Protein AF-A0AAU9IL01-F1 (afdb_monomer)

Secondary structure (DSSP, 8-state):
------EEEEEEHHHHHHHHHHHHHHHHHHHHHHHHHHT--TTT----HHHHHHSTTTHHHHHHHHHHHHHHTHHHHHHHHHHHTTTS-HHHHHHHHHHHHHHHHHHHHHHHHHHHHTTS--GGGGGHHHHHHHHHHHHHHHHHHHHHHHTTS---HHHHHHHHHHHHHHHHHHHHHHHHHHHHHHTTSTT-BTTBSHHHHHHHHHHHHHHHHHHHHHHHHHH--EEEEEEPPPPP-------

pLDDT: mean 85.16, std 14.35, range [42.5, 98.06]

Organism: NCBI:txid1481888

Solvent-accessible surface area (backbone atoms only — not comparable to full-atom values): 13198 Å² total; per-residue (Å²): 136,84,81,77,79,72,56,68,54,76,49,46,54,38,61,50,31,46,50,54,24,51,52,48,49,48,49,55,54,46,50,50,51,49,37,44,74,77,77,40,63,49,92,81,51,50,78,32,71,72,55,38,26,53,33,87,87,44,14,62,57,44,23,52,44,33,40,54,50,28,68,52,49,54,57,56,44,52,55,49,50,63,74,34,57,87,62,36,59,69,69,60,48,52,51,29,47,52,25,33,52,52,19,26,53,41,43,32,48,50,30,53,49,30,48,48,51,65,76,41,100,54,83,58,70,77,43,49,68,57,50,51,52,48,29,49,51,21,44,50,53,20,49,52,52,50,54,64,31,54,73,67,48,96,66,54,75,70,25,48,54,34,46,53,50,46,54,51,51,52,52,48,41,53,52,40,49,53,51,33,59,48,28,76,71,32,23,90,39,96,74,41,46,100,84,33,25,62,56,51,35,21,52,36,48,53,48,42,50,52,49,62,47,43,41,60,25,49,50,27,54,49,66,65,57,72,51,77,47,80,54,73,79,79,76,79,79,76,78,77,79,85,127

Foldseek 3Di:
DDPDPWDKDKDALLVVLVVLLVVLCCLQVVLQVCCCVPPDVCVVARDASLRLCQDPPSLVSSLVSLLSVLVCQLVLLVLLLVVLVVQADPVLSVLLSVLSNLLSVLSNVLSVLSVVVSPDVDPCVVCNVVSVVSSCVSVLSNLVSSLVSLVRDPFDPQLVVLSVVLVVLSVVLVVLVVVLVVLVVQQPDPNNDPCRHNVVNRVSNSSSVSSVSCSSSSNSSNSGDMDIDTDDPDPDPPPPPDD

Mean predicted aligned error: 7.62 Å

Structure (mmCIF, N/CA/C/O backbone):
data_AF-A0AAU9IL01-F1
#
_entry.id   AF-A0AAU9IL01-F1
#
loop_
_atom_site.group_PDB
_atom_site.id
_atom_site.type_symbol
_atom_site.label_atom_id
_atom_site.label_alt_id
_atom_site.label_comp_id
_atom_site.label_asym_id
_atom_site.label_entity_id
_atom_site.label_seq_id
_atom_site.pdbx_PDB_ins_code
_atom_site.Cartn_x
_atom_site.Cartn_y
_atom_site.Cartn_z
_atom_site.occupancy
_atom_site.B_iso_or_equiv
_atom_site.auth_seq_id
_atom_site.auth_comp_id
_atom_site.auth_asym_id
_atom_site.auth_atom_id
_atom_site.pdbx_PDB_model_num
ATOM 1 N N . MET A 1 1 ? -55.193 2.984 -0.772 1.00 45.44 1 MET A N 1
ATOM 2 C CA . MET A 1 1 ? -53.948 3.182 0.001 1.00 45.44 1 MET A CA 1
ATOM 3 C C . MET A 1 1 ? -52.831 2.470 -0.743 1.00 45.44 1 MET A C 1
ATOM 5 O O . MET A 1 1 ? -52.754 1.255 -0.672 1.00 45.44 1 MET A O 1
ATOM 9 N N . SER A 1 2 ? -52.062 3.201 -1.552 1.00 43.53 2 SER A N 1
ATOM 10 C CA . SER A 1 2 ? -50.906 2.647 -2.267 1.00 43.53 2 SER A CA 1
ATOM 11 C C . SER A 1 2 ? -49.712 2.676 -1.315 1.00 43.53 2 SER A C 1
ATOM 13 O O . SER A 1 2 ? -49.347 3.755 -0.842 1.00 43.53 2 SER A O 1
ATOM 15 N N . SER A 1 3 ? -49.151 1.517 -0.960 1.00 42.91 3 SER A N 1
ATOM 16 C CA . SER A 1 3 ? -47.914 1.474 -0.184 1.00 42.91 3 SER A CA 1
ATOM 17 C C . SER A 1 3 ? -46.767 1.905 -1.091 1.00 42.91 3 SER A C 1
ATOM 19 O O . SER A 1 3 ? -46.317 1.147 -1.946 1.00 42.91 3 SER A O 1
ATOM 21 N N . SER A 1 4 ? -46.315 3.144 -0.914 1.00 51.38 4 SER A N 1
ATOM 22 C CA . SER A 1 4 ? -45.070 3.637 -1.492 1.00 51.38 4 SER A CA 1
ATOM 23 C C . SER A 1 4 ? -43.934 2.728 -1.025 1.00 51.38 4 SER A C 1
ATOM 25 O O . SER A 1 4 ? -43.493 2.837 0.119 1.00 51.38 4 SER A O 1
ATOM 27 N N . HIS A 1 5 ? -43.477 1.828 -1.894 1.00 52.22 5 HIS A N 1
ATOM 28 C CA . HIS A 1 5 ? -42.236 1.095 -1.687 1.00 52.22 5 HIS A CA 1
ATOM 29 C C . HIS A 1 5 ? -41.106 2.118 -1.567 1.00 52.22 5 HIS A C 1
ATOM 31 O O . HIS A 1 5 ? -40.824 2.862 -2.502 1.00 52.22 5 HIS A O 1
ATOM 37 N N . LYS A 1 6 ? -40.520 2.214 -0.376 1.00 51.69 6 LYS A N 1
ATOM 38 C CA . LYS A 1 6 ? -39.297 2.979 -0.160 1.00 51.69 6 LYS A CA 1
ATOM 39 C C . LYS A 1 6 ? -38.141 2.128 -0.667 1.00 51.69 6 LYS A C 1
ATOM 41 O O . LYS A 1 6 ? -37.942 1.024 -0.164 1.00 51.69 6 LYS A O 1
ATOM 46 N N . GLU A 1 7 ? -37.416 2.622 -1.661 1.00 59.72 7 GLU A N 1
ATOM 47 C CA . GLU A 1 7 ? -36.147 2.026 -2.066 1.00 59.72 7 GLU A CA 1
ATOM 48 C C . GLU A 1 7 ? -35.044 2.534 -1.138 1.00 59.72 7 GLU A C 1
ATOM 50 O O . GLU A 1 7 ? -34.865 3.739 -0.942 1.00 59.72 7 GLU A O 1
ATOM 55 N N . PHE A 1 8 ? -34.317 1.593 -0.543 1.00 57.75 8 PHE A N 1
ATOM 56 C CA . PHE A 1 8 ? -33.126 1.866 0.245 1.00 57.75 8 PHE A CA 1
ATOM 57 C C . PHE A 1 8 ? -31.919 1.402 -0.556 1.00 57.75 8 PHE A C 1
ATOM 59 O O . PHE A 1 8 ? -31.854 0.245 -0.974 1.00 57.75 8 PHE A O 1
ATOM 66 N N . ILE A 1 9 ? -30.958 2.299 -0.764 1.00 63.84 9 ILE A N 1
ATOM 67 C CA . ILE A 1 9 ? -29.665 1.931 -1.335 1.00 63.84 9 ILE A CA 1
ATOM 68 C C . ILE A 1 9 ? -28.720 1.683 -0.162 1.00 63.84 9 ILE A C 1
ATOM 70 O O . ILE A 1 9 ? -28.454 2.580 0.643 1.00 63.84 9 ILE A O 1
ATOM 74 N N . HIS A 1 10 ? -28.233 0.448 -0.059 1.00 59.06 10 HIS A N 1
ATOM 75 C CA . HIS A 1 10 ? -27.241 0.057 0.934 1.00 59.06 10 HIS A CA 1
ATOM 76 C C . HIS A 1 10 ? -25.847 0.207 0.332 1.00 59.06 10 HIS A C 1
ATOM 78 O O . HIS A 1 10 ? -25.505 -0.488 -0.625 1.00 59.06 10 HIS A O 1
ATOM 84 N N . PHE A 1 11 ? -25.040 1.104 0.896 1.00 68.00 11 PHE A N 1
ATOM 85 C CA . PHE A 1 11 ? -23.640 1.240 0.514 1.00 68.00 11 PHE A CA 1
ATOM 86 C C . PHE A 1 11 ? -22.755 0.646 1.610 1.00 68.00 11 PHE A C 1
ATOM 88 O O . PHE A 1 11 ? -22.737 1.124 2.746 1.00 68.00 11 PHE A O 1
ATOM 95 N N . SER A 1 12 ? -22.047 -0.430 1.269 1.00 82.44 12 SER A N 1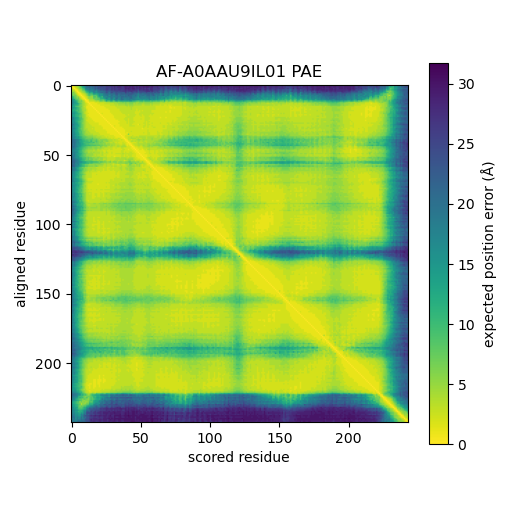
ATOM 96 C CA . SER A 1 12 ? -21.083 -1.083 2.154 1.00 82.44 12 SER A CA 1
ATOM 97 C C . SER A 1 12 ? -19.689 -0.512 1.904 1.00 82.44 12 SER A C 1
ATOM 99 O O . SER A 1 12 ? -19.203 -0.542 0.770 1.00 82.44 12 SER A O 1
ATOM 101 N N . GLU A 1 13 ? -19.028 -0.050 2.971 1.00 85.00 13 GLU A N 1
ATOM 102 C CA . GLU A 1 13 ? -17.621 0.378 2.944 1.00 85.00 13 GLU A CA 1
ATOM 103 C C . GLU A 1 13 ? -16.725 -0.706 2.314 1.00 85.00 13 GLU A C 1
ATOM 105 O O . GLU A 1 13 ? -15.864 -0.421 1.484 1.00 85.00 13 GLU A O 1
ATOM 110 N N . THR A 1 14 ? -17.004 -1.974 2.610 1.00 89.44 14 THR A N 1
ATOM 111 C CA . THR A 1 14 ? -16.292 -3.129 2.059 1.00 89.44 14 THR A CA 1
ATOM 112 C C . THR A 1 14 ? -16.433 -3.271 0.551 1.00 89.44 14 THR A C 1
ATOM 114 O O . THR A 1 14 ? -15.445 -3.516 -0.142 1.00 89.44 14 THR A O 1
ATOM 117 N N . SER A 1 15 ? -17.638 -3.077 0.014 1.00 90.56 15 SER A N 1
ATOM 118 C CA . SER A 1 15 ? -17.857 -3.145 -1.438 1.00 90.56 15 SER A CA 1
ATOM 119 C C . SER A 1 15 ? -17.146 -2.003 -2.166 1.00 90.56 15 SER A C 1
ATOM 121 O O . SER A 1 15 ? -16.590 -2.208 -3.245 1.00 90.56 15 SER A O 1
ATOM 123 N N . PHE A 1 16 ? -17.107 -0.818 -1.552 1.00 91.75 16 PHE A N 1
ATOM 124 C CA . PHE A 1 16 ? -16.362 0.322 -2.075 1.00 91.75 16 PHE A CA 1
ATOM 125 C C . PHE A 1 16 ? -14.862 0.036 -2.159 1.00 91.75 16 PHE A C 1
ATOM 127 O O . PHE A 1 16 ? -14.281 0.156 -3.236 1.00 91.75 16 PHE A O 1
ATOM 134 N N . TRP A 1 17 ? -14.235 -0.406 -1.066 1.00 94.38 17 TRP A N 1
ATOM 135 C CA . TRP A 1 17 ? -12.797 -0.686 -1.072 1.00 94.38 17 TRP A CA 1
ATOM 136 C C . TRP A 1 17 ? -12.419 -1.857 -1.978 1.00 94.38 17 TRP A C 1
ATOM 138 O O . TRP A 1 17 ? -11.354 -1.822 -2.591 1.00 94.38 17 TRP A O 1
ATOM 148 N N . LEU A 1 18 ? -13.295 -2.856 -2.129 1.00 94.88 18 LEU A N 1
ATOM 149 C CA . LEU A 1 18 ? -13.087 -3.932 -3.098 1.00 94.88 18 LEU A CA 1
ATOM 150 C C . LEU A 1 18 ? -13.076 -3.403 -4.537 1.00 94.88 18 LEU A C 1
ATOM 152 O O . LEU A 1 18 ? -12.211 -3.789 -5.325 1.00 94.88 18 LEU A O 1
ATOM 156 N N . LEU A 1 19 ? -14.014 -2.514 -4.878 1.00 95.31 19 LEU A N 1
ATOM 157 C CA . LEU A 1 19 ? -14.087 -1.891 -6.198 1.00 95.31 19 LEU A CA 1
ATOM 158 C C . LEU A 1 19 ? -12.841 -1.043 -6.479 1.00 95.31 19 LEU A C 1
ATOM 160 O O . LEU A 1 19 ? -12.213 -1.215 -7.521 1.00 95.31 19 LEU A O 1
ATOM 164 N N . ILE A 1 20 ? -12.463 -0.166 -5.545 1.00 95.69 20 ILE A N 1
ATOM 165 C CA . ILE A 1 20 ? -11.281 0.696 -5.685 1.00 95.69 20 ILE A CA 1
ATOM 166 C C . ILE A 1 20 ? -10.004 -0.142 -5.810 1.00 95.69 20 ILE A C 1
ATOM 168 O O . ILE A 1 20 ? -9.197 0.120 -6.701 1.00 95.69 20 ILE A O 1
ATOM 172 N N . GLY A 1 21 ? -9.843 -1.175 -4.976 1.00 95.75 21 GLY A N 1
ATOM 173 C CA . GLY A 1 21 ? -8.702 -2.087 -5.053 1.00 95.75 21 GLY A CA 1
ATOM 174 C C . GLY A 1 21 ? -8.639 -2.827 -6.391 1.00 95.75 21 GLY A C 1
ATOM 175 O O . GLY A 1 21 ? -7.591 -2.871 -7.029 1.00 95.75 21 GLY A O 1
ATOM 176 N N . SER A 1 22 ? -9.781 -3.316 -6.880 1.00 96.25 22 SER A N 1
ATOM 177 C CA . SER A 1 22 ? -9.868 -3.998 -8.178 1.00 96.25 22 SER A CA 1
ATOM 178 C C . SER A 1 22 ? -9.520 -3.072 -9.346 1.00 96.25 22 SER A C 1
ATOM 180 O O . SER A 1 22 ? -8.793 -3.482 -10.247 1.00 96.25 22 SER A O 1
ATOM 182 N N . LEU A 1 23 ? -9.998 -1.822 -9.325 1.00 95.62 23 LEU A N 1
ATOM 183 C CA . LEU A 1 23 ? -9.660 -0.816 -10.337 1.00 95.62 23 LEU A CA 1
ATOM 184 C C . LEU A 1 23 ? -8.165 -0.485 -10.320 1.00 95.62 23 LEU A C 1
ATOM 186 O O . LEU A 1 23 ? -7.531 -0.477 -11.372 1.00 95.62 23 LEU A O 1
ATOM 190 N N . MET A 1 24 ? -7.589 -0.276 -9.133 1.00 94.62 24 MET A N 1
ATOM 191 C CA . MET A 1 24 ? -6.161 0.006 -8.984 1.00 94.62 24 MET A CA 1
ATOM 192 C C . MET A 1 24 ? -5.302 -1.159 -9.491 1.00 94.62 24 MET A C 1
ATOM 194 O O . MET A 1 24 ? -4.398 -0.957 -10.300 1.00 94.62 24 MET A O 1
ATOM 198 N N . SER A 1 25 ? -5.618 -2.395 -9.095 1.00 94.31 25 SER A N 1
ATOM 199 C CA . SER A 1 25 ? -4.928 -3.581 -9.612 1.00 94.31 25 SER A CA 1
ATOM 200 C C . SER A 1 25 ? -5.099 -3.738 -11.122 1.00 94.31 25 SER A C 1
ATOM 202 O O . SER A 1 25 ? -4.129 -4.065 -11.801 1.00 94.31 25 SER A O 1
ATOM 204 N N . ALA A 1 26 ? -6.287 -3.471 -11.670 1.00 94.62 26 ALA A N 1
ATOM 205 C CA . ALA A 1 26 ? -6.513 -3.525 -13.111 1.00 94.62 26 ALA A CA 1
ATOM 206 C C . ALA A 1 26 ? -5.636 -2.516 -13.865 1.00 94.62 26 ALA A C 1
ATOM 208 O O . ALA A 1 26 ? -5.070 -2.873 -14.896 1.00 94.62 26 ALA A O 1
ATOM 209 N N . PHE A 1 27 ? -5.463 -1.296 -13.349 1.00 92.62 27 PHE A N 1
ATOM 210 C CA . PHE A 1 27 ? -4.561 -0.328 -13.971 1.00 92.62 27 PHE A CA 1
ATOM 211 C C . PHE A 1 27 ? -3.091 -0.744 -13.861 1.00 92.62 27 PHE A C 1
ATOM 213 O O . PHE A 1 27 ? -2.380 -0.722 -14.865 1.00 92.62 27 PHE A O 1
ATOM 220 N N . MET A 1 28 ? -2.637 -1.188 -12.685 1.00 91.31 28 MET A N 1
ATOM 221 C CA . MET A 1 28 ? -1.239 -1.586 -12.486 1.00 91.31 28 MET A CA 1
ATOM 222 C C . MET A 1 28 ? -0.860 -2.830 -13.300 1.00 91.31 28 MET A C 1
ATOM 224 O O . MET A 1 28 ? 0.088 -2.798 -14.086 1.00 91.31 28 MET A O 1
ATOM 228 N N . PHE A 1 29 ? -1.617 -3.923 -13.167 1.00 92.38 29 PHE A N 1
ATOM 229 C CA . PHE A 1 29 ? -1.344 -5.161 -13.902 1.00 92.38 29 PHE A CA 1
ATOM 230 C C . PHE A 1 29 ? -1.709 -5.054 -15.381 1.00 92.38 29 PHE A C 1
ATOM 232 O O . PHE A 1 29 ? -1.055 -5.679 -16.214 1.00 92.38 29 PHE A O 1
ATOM 239 N N . GLY A 1 30 ? -2.698 -4.227 -15.730 1.00 92.44 30 GLY A N 1
ATOM 240 C CA . GLY A 1 30 ? -2.969 -3.861 -17.116 1.00 92.44 30 GLY A CA 1
ATOM 241 C C . GLY A 1 30 ? -1.760 -3.182 -17.756 1.00 92.44 30 GLY A C 1
ATOM 242 O O . GLY A 1 30 ? -1.384 -3.545 -18.868 1.00 92.44 30 GLY A O 1
ATOM 243 N N . ASN A 1 31 ? -1.088 -2.276 -17.038 1.00 91.88 31 ASN A N 1
ATOM 244 C CA . ASN A 1 31 ? 0.127 -1.626 -17.527 1.00 91.88 31 ASN A CA 1
ATOM 245 C C . ASN A 1 31 ? 1.284 -2.622 -17.722 1.00 91.88 31 ASN A C 1
ATOM 247 O O . ASN A 1 31 ? 1.941 -2.601 -18.762 1.00 91.88 31 ASN A O 1
ATOM 251 N N . VAL A 1 32 ? 1.482 -3.550 -16.776 1.00 91.44 32 VAL A N 1
ATOM 252 C CA . VAL A 1 32 ? 2.455 -4.653 -16.917 1.00 91.44 32 VAL A CA 1
ATOM 253 C C . VAL A 1 32 ? 2.136 -5.509 -18.140 1.00 91.44 32 VAL A C 1
ATOM 255 O O . VAL A 1 32 ? 3.016 -5.776 -18.955 1.00 91.44 32 VAL A O 1
ATOM 258 N N . PHE A 1 33 ? 0.877 -5.914 -18.307 1.00 92.12 33 PHE A N 1
ATOM 259 C CA . PHE A 1 33 ? 0.451 -6.732 -19.440 1.00 92.12 33 PHE A CA 1
ATOM 260 C C . PHE A 1 33 ? 0.684 -6.020 -20.780 1.00 92.12 33 PHE A C 1
ATOM 262 O O . PHE A 1 33 ? 1.209 -6.623 -21.720 1.00 92.12 33 PHE A O 1
ATOM 269 N N . MET A 1 34 ? 0.349 -4.730 -20.857 1.00 91.62 34 MET A N 1
ATOM 270 C CA . MET A 1 34 ? 0.626 -3.894 -22.025 1.00 91.62 34 MET A CA 1
ATOM 271 C C . MET A 1 34 ? 2.130 -3.822 -22.306 1.00 91.62 34 MET A C 1
ATOM 273 O O . MET A 1 34 ? 2.543 -4.038 -23.445 1.00 91.62 34 MET A O 1
ATOM 277 N N . ALA A 1 35 ? 2.958 -3.601 -21.281 1.00 90.88 35 ALA A N 1
ATOM 278 C CA . ALA A 1 35 ? 4.411 -3.564 -21.432 1.00 90.88 35 ALA A CA 1
ATOM 279 C C . ALA A 1 35 ? 4.950 -4.899 -21.958 1.00 90.88 35 ALA A C 1
ATOM 281 O O . ALA A 1 35 ? 5.698 -4.913 -22.932 1.00 90.88 35 ALA A O 1
ATOM 282 N N . CYS A 1 36 ? 4.502 -6.022 -21.394 1.00 90.69 36 CYS A N 1
ATOM 283 C CA . CYS A 1 36 ? 4.897 -7.363 -21.826 1.00 90.69 36 CYS A CA 1
ATOM 284 C C . CYS A 1 36 ? 4.454 -7.718 -23.254 1.00 90.69 36 CYS A C 1
ATOM 286 O O . CYS A 1 36 ? 5.070 -8.563 -23.903 1.00 90.69 36 CYS A O 1
ATOM 288 N N . THR A 1 37 ? 3.361 -7.121 -23.729 1.00 91.75 37 THR A N 1
ATOM 289 C CA . THR A 1 37 ? 2.795 -7.423 -25.050 1.00 91.75 37 THR A CA 1
ATOM 290 C C . THR A 1 37 ? 3.431 -6.571 -26.142 1.00 91.75 37 THR A C 1
ATOM 292 O O . THR A 1 37 ? 3.688 -7.071 -27.237 1.00 91.75 37 THR A O 1
ATOM 295 N N . PHE A 1 38 ? 3.682 -5.292 -25.858 1.00 89.62 38 PHE A N 1
ATOM 296 C CA . PHE A 1 38 ? 4.036 -4.311 -26.885 1.00 89.62 38 PHE A CA 1
ATOM 297 C C . PHE A 1 38 ? 5.483 -3.810 -26.809 1.00 89.62 38 PHE A C 1
ATOM 299 O O . PHE A 1 38 ? 6.013 -3.398 -27.840 1.00 89.62 38 PHE A O 1
ATOM 30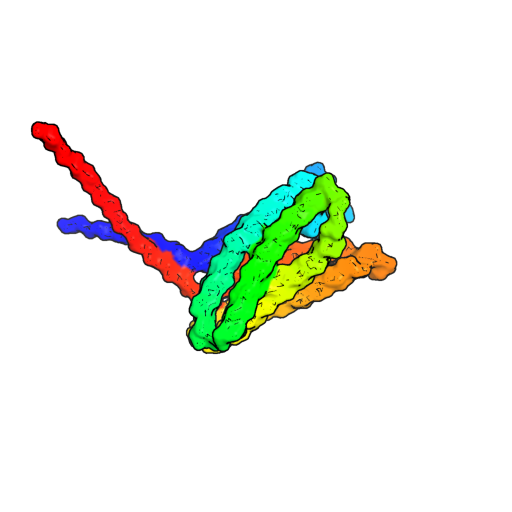6 N N . SER A 1 39 ? 6.133 -3.878 -25.642 1.00 88.56 39 SER A N 1
ATOM 307 C CA . SER A 1 39 ? 7.387 -3.144 -25.390 1.00 88.56 39 SER A CA 1
ATOM 308 C C . SER A 1 39 ? 8.537 -4.027 -24.883 1.00 88.56 39 SER A C 1
ATOM 310 O O . SER A 1 39 ? 9.685 -3.849 -25.289 1.00 88.56 39 SER A O 1
ATOM 312 N N . ILE A 1 40 ? 8.256 -4.994 -24.004 1.00 87.81 40 ILE A N 1
ATOM 313 C CA . ILE A 1 40 ? 9.248 -5.747 -23.223 1.00 87.81 40 ILE A CA 1
ATOM 314 C C . ILE A 1 40 ? 8.992 -7.249 -23.366 1.00 87.81 40 ILE A C 1
ATOM 316 O O . ILE A 1 40 ? 7.872 -7.723 -23.216 1.00 87.81 40 ILE A O 1
ATOM 320 N N . SER A 1 41 ? 10.044 -8.041 -23.590 1.00 89.00 41 SER A N 1
ATOM 321 C CA . SER A 1 41 ? 9.926 -9.503 -23.559 1.00 89.00 41 SER A CA 1
ATOM 322 C C . SER A 1 41 ? 9.918 -10.011 -22.114 1.00 89.00 41 SER A C 1
ATOM 324 O O . SER A 1 41 ? 10.973 -10.291 -21.544 1.00 89.00 41 SER A O 1
ATOM 326 N N . CYS A 1 42 ? 8.728 -10.194 -21.539 1.00 88.44 42 CYS A N 1
ATOM 327 C CA . CYS A 1 42 ? 8.583 -10.646 -20.147 1.00 88.44 42 CYS A CA 1
ATOM 328 C C . CYS A 1 42 ? 9.018 -12.093 -19.874 1.00 88.44 42 CYS A C 1
ATOM 330 O O . CYS A 1 42 ? 9.130 -12.499 -18.724 1.00 88.44 42 CYS A O 1
ATOM 332 N N . LEU A 1 43 ? 9.336 -12.862 -20.921 1.00 85.94 43 LEU A N 1
ATOM 333 C CA . LEU A 1 43 ? 10.038 -14.143 -20.781 1.00 85.94 43 LEU A CA 1
ATOM 334 C C . LEU A 1 43 ? 11.509 -13.966 -20.380 1.00 85.94 43 LEU A C 1
ATOM 336 O O . LEU A 1 43 ? 12.114 -14.900 -19.862 1.00 85.94 43 LEU A O 1
ATOM 340 N N . LYS A 1 44 ? 12.094 -12.800 -20.673 1.00 83.44 44 LYS A N 1
ATOM 341 C CA . LYS A 1 44 ? 13.501 -12.485 -20.399 1.00 83.44 44 LYS A CA 1
ATOM 342 C C . LYS A 1 44 ? 13.670 -11.538 -19.217 1.00 83.44 44 LYS A C 1
ATOM 344 O O . LYS A 1 44 ? 14.661 -11.658 -18.512 1.00 83.44 44 LYS A O 1
ATOM 349 N N . PHE A 1 45 ? 12.735 -10.610 -19.029 1.00 84.94 45 PHE A N 1
ATOM 350 C CA . PHE A 1 45 ? 12.796 -9.597 -17.980 1.00 84.94 45 PHE A CA 1
ATOM 351 C C . PHE A 1 45 ? 11.391 -9.278 -17.479 1.00 84.94 45 PHE A C 1
ATOM 353 O O . PHE A 1 45 ? 10.561 -8.792 -18.247 1.00 84.94 45 PHE A O 1
ATOM 360 N N . LEU A 1 46 ? 11.125 -9.554 -16.206 1.00 89.56 46 LEU A N 1
ATOM 361 C CA . LEU A 1 46 ? 9.847 -9.239 -15.582 1.00 89.56 46 LEU A CA 1
ATOM 362 C C . LEU A 1 46 ? 9.925 -7.821 -14.992 1.00 89.56 46 LEU A C 1
ATOM 364 O O . LEU A 1 46 ? 10.696 -7.621 -14.057 1.00 89.56 46 LEU A O 1
ATOM 368 N N . PRO A 1 47 ? 9.183 -6.830 -15.517 1.00 88.94 47 PRO A N 1
ATOM 369 C CA . PRO A 1 47 ? 9.357 -5.450 -15.085 1.00 88.94 47 PRO A CA 1
ATOM 370 C C . PRO A 1 47 ? 8.752 -5.207 -13.695 1.00 88.94 47 PRO A C 1
ATOM 372 O O . PRO A 1 47 ? 7.605 -5.571 -13.431 1.00 88.94 47 PRO A O 1
ATOM 375 N N . THR A 1 48 ? 9.492 -4.528 -12.819 1.00 89.31 48 THR A N 1
ATOM 376 C CA . THR A 1 48 ? 8.945 -3.970 -11.572 1.00 89.31 48 THR A CA 1
ATOM 377 C C . THR A 1 48 ? 7.950 -2.838 -11.886 1.00 89.31 48 THR A C 1
ATOM 379 O O . THR A 1 48 ? 7.989 -2.249 -12.973 1.00 89.31 48 THR A O 1
ATOM 382 N N . PHE A 1 49 ? 7.044 -2.502 -10.961 1.00 87.25 49 PHE A N 1
ATOM 383 C CA . PHE A 1 49 ? 6.217 -1.298 -11.122 1.00 87.25 49 PHE A CA 1
ATOM 384 C C . PHE A 1 49 ? 7.086 -0.042 -11.092 1.00 87.25 49 PHE A C 1
ATOM 386 O O . PHE A 1 49 ? 6.861 0.855 -11.901 1.00 87.25 49 PHE A O 1
ATOM 393 N N . SER A 1 50 ? 8.119 -0.023 -10.248 1.00 83.50 50 SER A N 1
ATOM 394 C CA . SER A 1 50 ? 9.135 1.032 -10.211 1.00 83.50 50 SER A CA 1
ATOM 395 C C . SER A 1 50 ? 9.797 1.229 -11.582 1.00 83.50 50 SER A C 1
ATOM 397 O O . SER A 1 50 ? 9.916 2.353 -12.060 1.00 83.50 50 SER A O 1
ATOM 399 N N . TYR A 1 51 ? 10.153 0.140 -12.275 1.00 84.69 51 TYR A N 1
ATOM 400 C CA . TYR A 1 51 ? 10.717 0.205 -13.626 1.00 84.69 51 TYR A CA 1
ATOM 401 C C . TYR A 1 51 ? 9.723 0.791 -14.633 1.00 84.69 51 TYR A C 1
ATOM 403 O O . TYR A 1 51 ? 10.084 1.663 -15.422 1.00 84.69 51 TYR A O 1
ATOM 411 N N . LEU A 1 52 ? 8.463 0.340 -14.605 1.00 86.25 52 LEU A N 1
ATOM 412 C CA . LEU A 1 52 ? 7.426 0.861 -15.502 1.00 86.25 52 LEU A CA 1
ATOM 413 C C . LEU A 1 52 ? 7.095 2.333 -15.237 1.00 86.25 52 LEU A C 1
ATOM 415 O O . LEU A 1 52 ? 6.666 3.014 -16.163 1.00 86.25 52 LEU A O 1
ATOM 419 N N . GLY A 1 53 ? 7.321 2.823 -14.016 1.00 80.19 53 GLY A N 1
ATOM 420 C CA . GLY A 1 53 ? 7.180 4.235 -13.661 1.00 80.19 53 GLY A CA 1
ATOM 421 C C . GLY A 1 53 ? 8.166 5.140 -14.386 1.00 80.19 53 GLY A C 1
ATOM 422 O O . GLY A 1 53 ? 7.816 6.261 -14.729 1.00 80.19 53 GLY A O 1
ATOM 423 N N . CYS A 1 54 ? 9.353 4.629 -14.705 1.00 76.31 54 CYS A N 1
ATOM 424 C CA . CYS A 1 54 ? 10.378 5.365 -15.445 1.00 76.31 54 CYS A CA 1
ATOM 425 C C . CYS A 1 54 ? 10.396 5.023 -16.945 1.00 76.31 54 CYS A C 1
ATOM 427 O O . CYS A 1 54 ? 11.164 5.606 -17.715 1.00 76.31 54 CYS A O 1
ATOM 429 N N . TYR A 1 55 ? 9.591 4.049 -17.378 1.00 81.94 55 TYR A N 1
ATOM 430 C CA . TYR A 1 55 ? 9.566 3.597 -18.761 1.00 81.94 55 TYR A CA 1
ATOM 431 C C . TYR A 1 55 ? 8.552 4.411 -19.571 1.00 81.94 55 TYR A C 1
ATOM 433 O O . TYR A 1 55 ? 7.351 4.418 -19.293 1.00 81.94 55 TYR A O 1
ATOM 441 N N . ARG A 1 56 ? 9.055 5.091 -20.605 1.00 76.88 56 ARG A N 1
ATOM 442 C CA . ARG A 1 56 ? 8.285 6.011 -21.450 1.00 76.88 56 ARG A CA 1
ATOM 443 C C . ARG A 1 56 ? 6.980 5.381 -21.952 1.00 76.88 56 ARG A C 1
ATOM 445 O O . ARG A 1 56 ? 6.979 4.244 -22.417 1.00 76.88 56 ARG A O 1
ATOM 452 N N . ASP A 1 57 ? 5.897 6.154 -21.875 1.00 80.25 57 ASP A N 1
ATOM 453 C CA . ASP A 1 57 ? 4.520 5.810 -22.268 1.00 80.25 57 ASP A CA 1
ATOM 454 C C . ASP A 1 57 ? 3.794 4.834 -21.316 1.00 80.25 57 ASP A C 1
ATOM 456 O O . ASP A 1 57 ? 2.563 4.736 -21.361 1.00 80.25 57 ASP A O 1
ATOM 460 N N . HIS A 1 58 ? 4.521 4.177 -20.408 1.00 86.12 58 HIS A N 1
ATOM 461 C CA . HIS A 1 58 ? 3.972 3.353 -19.325 1.00 86.12 58 HIS A CA 1
ATOM 462 C C . HIS A 1 58 ? 3.928 4.100 -17.979 1.00 86.12 58 HIS A C 1
ATOM 464 O O . HIS A 1 58 ? 3.062 3.818 -17.143 1.00 86.12 58 HIS A O 1
ATOM 470 N N . ASP A 1 59 ? 4.791 5.100 -17.815 1.00 81.00 59 ASP A N 1
ATOM 471 C CA . ASP A 1 59 ? 4.867 6.051 -16.704 1.00 81.00 59 ASP A CA 1
ATOM 472 C C . ASP A 1 59 ? 3.534 6.765 -16.434 1.00 81.00 59 ASP A C 1
ATOM 474 O O . ASP A 1 59 ? 3.054 6.801 -15.301 1.00 81.00 59 ASP A O 1
ATOM 478 N N . ARG A 1 60 ? 2.863 7.256 -17.483 1.00 86.19 60 ARG A N 1
ATOM 479 C CA . ARG A 1 60 ? 1.598 8.010 -17.363 1.00 86.19 60 ARG A CA 1
ATOM 480 C C . ARG A 1 60 ? 0.467 7.195 -16.748 1.00 86.19 60 ARG A C 1
ATOM 482 O O . ARG A 1 60 ? -0.303 7.708 -15.936 1.00 86.19 60 ARG A O 1
ATOM 489 N N . TRP A 1 61 ? 0.352 5.927 -17.143 1.00 85.81 61 TRP A N 1
ATOM 490 C CA . TRP A 1 61 ? -0.657 5.018 -16.598 1.00 85.81 61 TRP A CA 1
ATOM 491 C C . TRP A 1 61 ? -0.378 4.704 -15.133 1.00 85.81 61 TRP A C 1
ATOM 493 O O . TRP A 1 61 ? -1.308 4.689 -14.320 1.00 85.81 61 TRP A O 1
ATOM 503 N N . LEU A 1 62 ? 0.894 4.496 -14.784 1.00 87.25 62 LEU A N 1
ATOM 504 C CA . LEU A 1 62 ? 1.286 4.288 -13.398 1.00 87.25 62 LEU A CA 1
ATOM 505 C C . LEU A 1 62 ? 1.012 5.540 -12.556 1.00 87.25 62 LEU A C 1
ATOM 507 O O . LEU A 1 62 ? 0.351 5.431 -11.526 1.00 87.25 62 LEU A O 1
ATOM 511 N N . ASN A 1 63 ? 1.420 6.725 -13.018 1.00 88.38 63 ASN A N 1
ATOM 512 C CA . ASN A 1 63 ? 1.192 7.984 -12.312 1.00 88.38 63 ASN A CA 1
ATOM 513 C C . ASN A 1 63 ? -0.308 8.251 -12.101 1.00 88.38 63 ASN A C 1
ATOM 515 O O . ASN A 1 63 ? -0.739 8.521 -10.981 1.00 88.38 63 ASN A O 1
ATOM 519 N N . PHE A 1 64 ? -1.139 8.069 -13.135 1.00 90.06 64 PHE A N 1
ATOM 520 C CA . PHE A 1 64 ? -2.596 8.175 -12.996 1.00 90.06 64 PHE A CA 1
ATOM 521 C C . PHE A 1 64 ? -3.148 7.229 -11.919 1.00 90.06 64 PHE A C 1
ATOM 523 O O . PHE A 1 64 ? -3.976 7.633 -11.102 1.00 90.06 64 PHE A O 1
ATOM 530 N N . SER A 1 65 ? -2.660 5.988 -11.883 1.00 91.69 65 SER A N 1
ATOM 531 C CA . SER A 1 65 ? -3.070 4.982 -10.897 1.00 91.69 65 SER A CA 1
ATOM 532 C C . SER A 1 65 ? -2.686 5.398 -9.473 1.00 91.69 65 SER A C 1
ATOM 534 O O . SER A 1 65 ? -3.522 5.369 -8.568 1.00 91.69 65 SER A O 1
ATOM 536 N N . LEU A 1 66 ? -1.441 5.842 -9.276 1.00 91.81 66 LEU A N 1
ATOM 537 C CA . LEU A 1 66 ? -0.936 6.316 -7.985 1.00 91.81 66 LEU A CA 1
ATOM 538 C C . LEU A 1 66 ? -1.672 7.577 -7.515 1.00 91.81 66 LEU A C 1
ATOM 540 O O . LEU A 1 66 ? -2.036 7.665 -6.342 1.00 91.81 66 LEU A O 1
ATOM 544 N N . ALA A 1 67 ? -1.956 8.515 -8.422 1.00 92.31 67 ALA A N 1
ATOM 545 C CA . ALA A 1 67 ? -2.717 9.726 -8.135 1.00 92.31 67 ALA A CA 1
ATOM 546 C C . ALA A 1 67 ? -4.172 9.417 -7.756 1.00 92.31 67 ALA A C 1
ATOM 548 O O . ALA A 1 67 ? -4.679 9.941 -6.761 1.00 92.31 67 ALA A O 1
ATOM 549 N N . PHE A 1 68 ? -4.832 8.529 -8.506 1.00 93.06 68 PHE A N 1
ATOM 550 C CA . PHE A 1 68 ? -6.182 8.058 -8.201 1.00 93.06 68 PHE A CA 1
ATOM 551 C C . PHE A 1 68 ? -6.237 7.412 -6.814 1.00 93.06 68 PHE A C 1
ATOM 553 O O . PHE A 1 68 ? -7.038 7.814 -5.969 1.00 93.06 68 PHE A O 1
ATOM 560 N N . TYR A 1 69 ? -5.354 6.448 -6.550 1.00 94.12 69 TYR A N 1
ATOM 561 C CA . TYR A 1 69 ? -5.361 5.718 -5.287 1.00 94.12 69 TYR A CA 1
ATOM 562 C C . TYR A 1 69 ? -4.960 6.618 -4.108 1.00 94.12 69 TYR A C 1
ATOM 564 O O . TYR A 1 69 ? -5.637 6.629 -3.078 1.00 94.12 69 TYR A O 1
ATOM 572 N N . GLY A 1 70 ? -3.937 7.458 -4.285 1.00 93.50 70 GLY A N 1
ATOM 573 C CA . GLY A 1 70 ? -3.507 8.459 -3.306 1.00 93.50 70 GLY A CA 1
ATOM 574 C C . GLY A 1 70 ? -4.569 9.516 -2.996 1.00 93.50 70 GLY A C 1
ATOM 575 O O . GLY A 1 70 ? -4.617 10.005 -1.871 1.00 93.50 70 GLY A O 1
ATOM 576 N N . GLY A 1 71 ? -5.457 9.828 -3.944 1.00 93.88 71 GLY A N 1
ATOM 577 C CA . GLY A 1 71 ? -6.608 10.707 -3.721 1.00 93.88 71 GLY A CA 1
ATOM 578 C C . GLY A 1 71 ? -7.746 10.057 -2.926 1.00 93.88 71 GLY A C 1
ATOM 579 O O . GLY A 1 71 ? -8.485 10.757 -2.234 1.00 93.88 71 GLY A O 1
ATOM 580 N N . VAL A 1 72 ? -7.880 8.728 -2.982 1.00 94.75 72 VAL A N 1
ATOM 581 C CA . VAL A 1 72 ? -8.953 7.979 -2.299 1.00 94.75 72 VAL A CA 1
ATOM 582 C C . VAL A 1 72 ? -8.534 7.501 -0.901 1.00 94.75 72 VAL A C 1
ATOM 584 O O . VAL A 1 72 ? -9.359 7.491 0.015 1.00 94.75 72 VAL A O 1
ATOM 587 N N . LEU A 1 73 ? -7.258 7.163 -0.685 1.00 94.88 73 LEU A N 1
ATOM 588 C CA . LEU A 1 73 ? -6.733 6.708 0.613 1.00 94.88 73 LEU A CA 1
ATOM 589 C C . LEU A 1 73 ? -6.993 7.651 1.812 1.00 94.88 73 LEU A C 1
ATOM 591 O O . LEU A 1 73 ? -7.220 7.144 2.911 1.00 94.88 73 LEU A O 1
ATOM 595 N N . PRO A 1 74 ? -7.056 8.989 1.681 1.00 95.94 74 PRO A N 1
ATOM 596 C CA . PRO A 1 74 ? -7.441 9.856 2.792 1.00 95.94 74 PRO A CA 1
ATOM 597 C C . PRO A 1 74 ? -8.791 9.490 3.425 1.00 95.94 74 PRO A C 1
ATOM 599 O O . PRO A 1 74 ? -8.978 9.694 4.624 1.00 95.94 74 PRO A O 1
ATOM 602 N N . LEU A 1 75 ? -9.713 8.892 2.660 1.00 93.75 75 LEU A N 1
ATOM 603 C CA . LEU A 1 75 ? -10.998 8.432 3.188 1.00 93.75 75 LEU A CA 1
ATOM 604 C C . LEU A 1 75 ? -10.825 7.329 4.242 1.00 93.75 75 LEU A C 1
ATOM 606 O O . LEU A 1 75 ? -11.505 7.380 5.267 1.00 93.75 75 LEU A O 1
ATOM 610 N N . ILE A 1 76 ? -9.892 6.379 4.053 1.00 93.00 76 ILE A N 1
ATOM 611 C CA . ILE A 1 76 ? -9.631 5.343 5.069 1.00 93.00 76 ILE A CA 1
ATOM 612 C C . ILE A 1 76 ? -8.973 5.953 6.310 1.00 93.00 76 ILE A C 1
ATOM 614 O O . ILE A 1 76 ? -9.313 5.584 7.435 1.00 93.00 76 ILE A O 1
ATOM 618 N N . VAL A 1 77 ? -8.084 6.938 6.123 1.00 94.69 77 VAL A N 1
ATOM 619 C CA . VAL A 1 77 ? -7.425 7.650 7.229 1.00 94.69 77 VAL A CA 1
ATOM 620 C C . VAL A 1 77 ? -8.469 8.338 8.103 1.00 94.69 77 VAL A C 1
ATOM 622 O O . VAL A 1 77 ? -8.452 8.171 9.324 1.00 94.69 77 VAL A O 1
ATOM 625 N N . VAL A 1 78 ? -9.408 9.067 7.495 1.00 92.81 78 VAL A N 1
ATOM 626 C CA . VAL A 1 78 ? -10.495 9.738 8.220 1.00 92.81 78 VAL A CA 1
ATOM 627 C C . VAL A 1 78 ? -11.432 8.720 8.875 1.00 92.81 78 VAL A C 1
ATOM 629 O O . VAL A 1 78 ? -11.695 8.848 10.070 1.00 92.81 78 VAL A O 1
ATOM 632 N N . SER A 1 79 ? -11.877 7.694 8.137 1.00 90.81 79 SER A N 1
ATOM 633 C CA . SER A 1 79 ? -12.784 6.641 8.633 1.00 90.81 79 SER A CA 1
ATOM 634 C C . SER A 1 79 ? -12.251 5.995 9.921 1.00 90.81 79 SER A C 1
ATOM 636 O O . SER A 1 79 ? -12.905 6.022 10.969 1.00 90.81 79 SER A O 1
ATOM 638 N N . LEU A 1 80 ? -11.002 5.521 9.896 1.00 91.88 80 LEU A N 1
ATOM 639 C CA . LEU A 1 80 ? -10.372 4.894 11.060 1.00 91.88 80 LEU A CA 1
ATOM 640 C C . LEU A 1 80 ? -10.120 5.874 12.196 1.00 91.88 80 LEU A C 1
ATOM 642 O O . LEU A 1 80 ? -10.279 5.511 13.359 1.00 91.88 80 LEU A O 1
ATOM 646 N N . SER A 1 81 ? -9.741 7.111 11.882 1.00 92.94 81 SER A N 1
ATOM 647 C CA . SER A 1 81 ? -9.484 8.122 12.909 1.00 92.94 81 SER A CA 1
ATOM 648 C C . SER A 1 81 ? -10.741 8.460 13.698 1.00 92.94 81 SER A C 1
ATOM 650 O O . SER A 1 81 ? -10.667 8.621 14.914 1.00 92.94 81 SER A O 1
ATOM 652 N N . VAL A 1 82 ? -11.897 8.516 13.033 1.00 91.38 82 VAL A N 1
ATOM 653 C CA . VAL A 1 82 ? -13.186 8.696 13.707 1.00 91.38 82 VAL A CA 1
ATOM 654 C C . VAL A 1 82 ? -13.503 7.484 14.585 1.00 91.38 82 VAL A C 1
ATOM 656 O O . VAL A 1 82 ? -13.814 7.669 15.760 1.00 91.38 82 VAL A O 1
ATOM 659 N N . LYS A 1 83 ? -13.351 6.252 14.071 1.00 88.44 83 LYS A N 1
ATOM 660 C CA . LYS A 1 83 ? -13.629 5.026 14.850 1.00 88.44 83 LYS A CA 1
ATOM 661 C C . LYS A 1 83 ? -1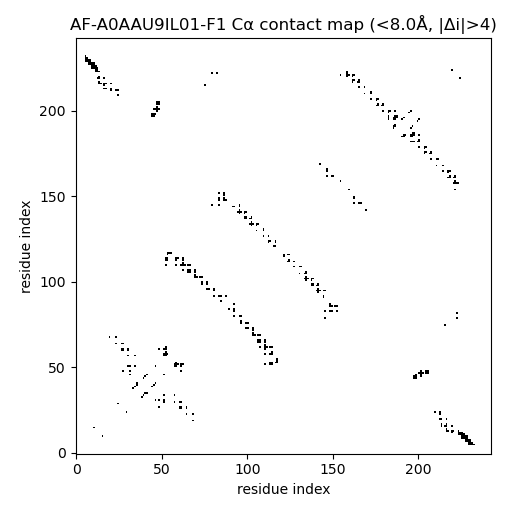2.717 4.891 16.078 1.00 88.44 83 LYS A C 1
ATOM 663 O O . LYS A 1 83 ? -13.155 4.423 17.124 1.00 88.44 83 LYS A O 1
ATOM 668 N N . LEU A 1 84 ? -11.458 5.309 15.970 1.00 94.00 84 LEU A N 1
ATOM 669 C CA . LEU A 1 84 ? -10.448 5.166 17.023 1.00 94.00 84 LEU A CA 1
ATOM 670 C C . LEU A 1 84 ? -10.371 6.351 17.993 1.00 94.00 84 LEU A C 1
ATOM 672 O O . LEU A 1 84 ? -9.629 6.270 18.975 1.00 94.00 84 LEU A O 1
ATOM 676 N N . ALA A 1 85 ? -11.125 7.428 17.761 1.00 93.50 85 ALA A N 1
ATOM 677 C CA . ALA A 1 85 ? -11.026 8.665 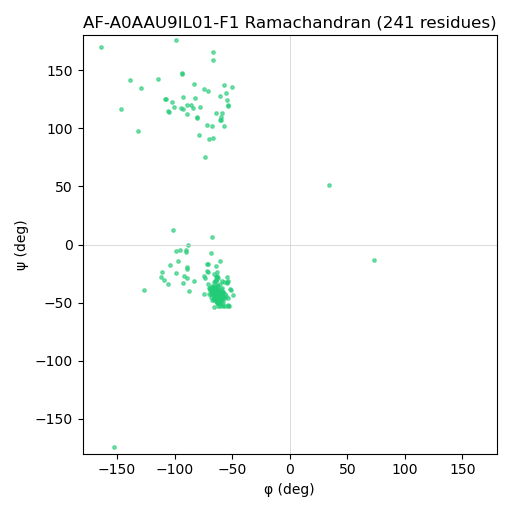18.537 1.00 93.50 85 ALA A CA 1
ATOM 678 C C . ALA A 1 85 ? -11.254 8.475 20.047 1.00 93.50 85 ALA A C 1
ATOM 680 O O . ALA A 1 85 ? -10.652 9.185 20.854 1.00 93.50 85 ALA A O 1
ATOM 681 N N . GLU A 1 86 ? -12.098 7.512 20.425 1.00 91.38 86 GLU A N 1
ATOM 682 C CA . GLU A 1 86 ? -12.427 7.207 21.824 1.00 91.38 86 GLU A CA 1
ATOM 683 C C . GLU A 1 86 ? -11.484 6.175 22.463 1.00 91.38 86 GLU A C 1
ATOM 685 O O . GLU A 1 86 ? -11.349 6.135 23.685 1.00 91.38 86 GLU A O 1
ATOM 690 N N . TYR A 1 87 ? -10.800 5.366 21.650 1.00 92.50 87 TYR A N 1
ATOM 691 C CA . TYR A 1 87 ? -10.015 4.209 22.104 1.00 92.50 87 TYR A CA 1
ATOM 692 C C . TYR A 1 87 ? -8.504 4.460 22.091 1.00 92.50 87 TYR A C 1
ATOM 694 O O . TYR A 1 87 ? -7.739 3.745 22.739 1.00 92.50 87 TYR A O 1
ATOM 702 N N . VAL A 1 88 ? -8.054 5.483 21.364 1.00 94.56 88 VAL A N 1
ATOM 703 C CA . VAL A 1 88 ? -6.639 5.818 21.192 1.00 94.56 88 VAL A CA 1
ATOM 704 C C . VAL A 1 88 ? -6.334 7.172 21.831 1.00 94.56 88 VAL A C 1
ATOM 706 O O . VAL A 1 88 ? -7.116 8.118 21.772 1.00 94.56 88 VAL A O 1
ATOM 709 N N . LYS A 1 89 ? -5.149 7.300 22.442 1.00 95.94 89 LYS A N 1
ATOM 710 C CA . LYS A 1 89 ? -4.679 8.576 23.004 1.00 95.94 89 LYS A CA 1
ATOM 711 C C . LYS A 1 89 ? -4.656 9.658 21.920 1.00 95.94 89 LYS A C 1
ATOM 713 O O . LYS A 1 89 ? -4.119 9.433 20.839 1.00 95.94 89 LYS A O 1
ATOM 718 N N . LYS A 1 90 ? -5.113 10.873 22.250 1.00 95.88 90 LYS A N 1
ATOM 719 C CA . LYS A 1 90 ? -5.169 12.017 21.315 1.00 95.88 90 LYS A CA 1
ATOM 720 C C . LYS A 1 90 ? -3.855 12.263 20.561 1.00 95.88 90 LYS A C 1
ATOM 722 O O . LYS A 1 90 ? -3.885 12.472 19.357 1.00 95.88 90 LYS A O 1
ATOM 727 N N . CYS A 1 91 ? -2.705 12.194 21.240 1.00 96.94 91 CYS A N 1
ATOM 728 C CA . CYS A 1 91 ? -1.404 12.356 20.579 1.00 96.94 91 CYS A CA 1
ATOM 729 C C . CYS A 1 91 ? -1.146 11.270 19.524 1.00 96.94 91 CYS A C 1
ATOM 731 O O . CYS A 1 91 ? -0.734 11.588 18.415 1.00 96.94 91 CYS A O 1
ATOM 733 N N . SER A 1 92 ? -1.418 10.002 19.845 1.00 96.75 92 SER A N 1
ATOM 734 C CA . SER A 1 92 ? -1.261 8.884 18.907 1.00 96.75 92 SER A CA 1
ATOM 735 C C . SER A 1 92 ? -2.224 9.000 17.726 1.00 96.75 92 SER A C 1
ATOM 737 O O . SER A 1 92 ? -1.829 8.734 16.597 1.00 96.75 92 SER A O 1
ATOM 739 N N . LEU A 1 93 ? -3.452 9.468 17.967 1.00 96.19 93 LEU A N 1
ATOM 740 C CA . LEU A 1 93 ? -4.433 9.729 16.916 1.00 96.19 93 LEU A CA 1
ATOM 741 C C . LEU A 1 93 ? -3.959 10.827 15.949 1.00 96.19 93 LEU A C 1
ATOM 743 O O . LEU A 1 93 ? -4.027 10.648 14.738 1.00 96.19 93 LEU A O 1
ATOM 747 N N . ILE A 1 94 ? -3.424 11.937 16.470 1.00 97.75 94 ILE A N 1
ATOM 748 C CA . ILE A 1 94 ? -2.860 13.018 15.644 1.00 97.75 94 ILE A CA 1
ATOM 749 C C . ILE A 1 94 ? -1.689 12.497 14.803 1.00 97.75 94 ILE A C 1
ATOM 751 O O . ILE A 1 94 ? -1.635 12.769 13.607 1.00 97.75 94 ILE A O 1
ATOM 755 N N . ILE A 1 95 ? -0.778 11.723 15.402 1.00 97.81 95 ILE A N 1
ATOM 756 C CA . ILE A 1 95 ? 0.354 11.120 14.682 1.00 97.81 95 ILE A CA 1
ATOM 757 C C . ILE A 1 95 ? -0.144 10.197 13.567 1.00 97.81 95 ILE A C 1
ATOM 759 O O . ILE A 1 95 ? 0.362 10.272 12.452 1.00 97.81 95 ILE A O 1
ATOM 763 N N . MET A 1 96 ? -1.149 9.366 13.845 1.00 97.06 96 MET A N 1
ATOM 764 C CA . MET A 1 96 ? -1.755 8.472 12.859 1.00 97.06 96 MET A CA 1
ATOM 765 C C . MET A 1 96 ? -2.343 9.252 11.677 1.00 97.06 96 MET A C 1
ATOM 767 O O . MET A 1 96 ? -2.048 8.928 10.529 1.00 97.06 96 MET A O 1
ATOM 771 N N . ILE A 1 97 ? -3.116 10.310 11.947 1.00 97.38 97 ILE A N 1
ATOM 772 C CA . ILE A 1 97 ? -3.693 11.182 10.913 1.00 97.38 97 ILE A CA 1
ATOM 773 C C . ILE A 1 97 ? -2.585 11.808 10.061 1.00 97.38 97 ILE A C 1
ATOM 775 O O . ILE A 1 97 ? -2.619 11.701 8.836 1.00 97.38 97 ILE A O 1
ATOM 779 N N . LEU A 1 98 ? -1.590 12.432 10.699 1.00 98.06 98 LEU A N 1
ATOM 780 C CA . LEU A 1 98 ? -0.478 13.075 9.998 1.00 98.06 98 LEU A CA 1
ATOM 781 C C . LEU A 1 98 ? 0.289 12.070 9.135 1.00 98.06 98 LEU A C 1
ATOM 783 O O . LEU A 1 98 ? 0.513 12.334 7.958 1.00 98.06 98 LEU A O 1
ATOM 787 N N . ALA A 1 99 ? 0.627 10.902 9.683 1.00 97.88 99 ALA A N 1
ATOM 788 C CA . ALA A 1 99 ? 1.316 9.849 8.949 1.00 97.88 99 ALA A CA 1
ATOM 789 C C . ALA A 1 99 ? 0.496 9.367 7.739 1.00 97.88 99 ALA A C 1
ATOM 791 O O . ALA A 1 99 ? 1.042 9.253 6.644 1.00 97.88 99 ALA A O 1
ATOM 792 N N . GLY A 1 100 ? -0.817 9.170 7.900 1.00 97.19 100 GLY A N 1
ATOM 793 C CA . GLY A 1 100 ? -1.713 8.786 6.808 1.00 97.19 100 GLY A CA 1
ATOM 794 C C . GLY A 1 100 ? -1.763 9.825 5.681 1.00 97.19 100 GLY A C 1
ATOM 795 O O . GLY A 1 100 ? -1.546 9.482 4.519 1.00 97.19 100 GLY A O 1
ATOM 796 N N . PHE A 1 101 ? -1.984 11.104 6.003 1.00 97.88 101 PHE A N 1
ATOM 797 C CA . PHE A 1 101 ? -2.038 12.180 5.000 1.00 97.88 101 PHE A CA 1
ATOM 798 C C . PHE A 1 101 ? -0.685 12.451 4.327 1.00 97.88 101 PHE A C 1
ATOM 800 O O . PHE A 1 101 ? -0.636 12.696 3.117 1.00 97.88 101 PHE A O 1
ATOM 807 N N . MET A 1 102 ? 0.416 12.381 5.082 1.00 97.88 102 MET A N 1
ATOM 808 C CA . MET A 1 102 ? 1.765 12.494 4.519 1.00 97.88 102 MET A CA 1
ATOM 809 C C . MET A 1 102 ? 2.072 11.319 3.588 1.00 97.88 102 MET A C 1
ATOM 811 O O . MET A 1 102 ? 2.604 11.541 2.501 1.00 97.88 102 MET A O 1
ATOM 815 N N . GLY A 1 103 ? 1.676 10.097 3.956 1.00 96.81 103 GLY A N 1
ATOM 816 C CA . GLY A 1 103 ? 1.787 8.919 3.096 1.00 96.81 103 GLY A CA 1
ATOM 817 C C . GLY A 1 103 ? 1.012 9.086 1.788 1.00 96.81 103 GLY A C 1
ATOM 818 O O . GLY A 1 103 ? 1.580 8.909 0.714 1.00 96.81 103 GLY A O 1
ATOM 819 N N . CYS A 1 104 ? -0.249 9.526 1.853 1.00 96.62 104 CYS A N 1
ATOM 820 C CA . CYS A 1 104 ? -1.068 9.774 0.658 1.00 96.62 104 CYS A CA 1
ATOM 821 C C . CYS A 1 104 ? -0.430 10.822 -0.268 1.00 96.62 104 CYS A C 1
ATOM 823 O O . CYS A 1 104 ? -0.307 10.596 -1.468 1.00 96.62 104 CYS A O 1
ATOM 825 N N . THR A 1 105 ? 0.032 11.945 0.291 1.00 95.44 105 THR A N 1
ATOM 826 C CA . THR A 1 105 ? 0.712 12.999 -0.483 1.00 95.44 105 THR A CA 1
ATOM 827 C C . THR A 1 105 ? 2.011 12.491 -1.111 1.00 95.44 105 THR A C 1
ATOM 829 O O . THR A 1 105 ? 2.296 12.789 -2.269 1.00 95.44 105 THR A O 1
ATOM 832 N N . THR A 1 106 ? 2.787 11.693 -0.372 1.00 95.12 106 THR A N 1
ATOM 833 C CA . THR A 1 106 ? 4.049 11.120 -0.867 1.00 95.12 106 THR A CA 1
ATOM 834 C C . THR A 1 106 ? 3.806 10.146 -2.015 1.00 95.12 106 THR A C 1
ATOM 836 O O . THR A 1 106 ? 4.566 10.157 -2.976 1.00 95.12 106 THR A O 1
ATOM 839 N N . LEU A 1 107 ? 2.732 9.352 -1.965 1.00 93.88 107 LEU A N 1
ATOM 840 C CA . LEU A 1 107 ? 2.369 8.429 -3.044 1.00 93.88 107 LEU A CA 1
ATOM 841 C C . LEU A 1 107 ? 2.144 9.166 -4.372 1.00 93.88 107 LEU A C 1
ATOM 843 O O . LEU A 1 107 ? 2.650 8.746 -5.409 1.00 93.88 107 LEU A O 1
ATOM 847 N N . ILE A 1 108 ? 1.427 10.292 -4.322 1.00 92.44 108 ILE A N 1
ATOM 848 C CA . ILE A 1 108 ? 1.197 11.155 -5.488 1.00 92.44 108 ILE A CA 1
ATOM 849 C C . ILE A 1 108 ? 2.521 11.777 -5.954 1.00 92.44 108 ILE A C 1
ATOM 851 O O . ILE A 1 108 ? 2.802 11.822 -7.148 1.00 92.44 108 ILE A O 1
ATOM 855 N N . LEU A 1 109 ? 3.352 12.236 -5.014 1.00 90.44 109 LEU A N 1
ATOM 856 C CA . LEU A 1 109 ? 4.639 12.855 -5.325 1.00 90.44 109 LEU A CA 1
ATOM 857 C C . LEU A 1 109 ? 5.606 11.887 -6.020 1.00 90.44 109 LEU A C 1
ATOM 859 O O . LEU A 1 109 ? 6.316 12.313 -6.925 1.00 90.44 109 LEU A O 1
ATOM 863 N N . ILE A 1 110 ? 5.621 10.611 -5.627 1.00 88.69 110 ILE A N 1
ATOM 864 C CA . ILE A 1 110 ? 6.435 9.577 -6.282 1.00 88.69 110 ILE A CA 1
ATOM 865 C C . ILE A 1 110 ? 6.031 9.443 -7.753 1.00 88.69 110 ILE A C 1
ATOM 867 O O . ILE A 1 110 ? 6.891 9.571 -8.618 1.00 88.69 110 ILE A O 1
ATOM 871 N N . GLY A 1 111 ? 4.732 9.309 -8.045 1.00 84.81 111 GLY A N 1
ATOM 872 C CA . GLY A 1 111 ? 4.249 9.228 -9.429 1.00 84.81 111 GLY A CA 1
ATOM 873 C C . GLY A 1 111 ? 4.605 10.459 -10.272 1.00 84.81 111 GLY A C 1
ATOM 874 O O . GLY A 1 111 ? 4.987 10.326 -11.432 1.00 84.81 111 GLY A O 1
ATOM 875 N N . LEU A 1 112 ? 4.545 11.657 -9.680 1.00 83.75 112 LEU A N 1
ATOM 876 C CA . LEU A 1 112 ? 4.948 12.897 -10.352 1.00 83.75 112 LEU A CA 1
ATOM 877 C C . LEU A 1 112 ? 6.456 12.965 -10.617 1.00 83.75 112 LEU A C 1
ATOM 879 O O . LEU A 1 112 ? 6.867 13.455 -11.665 1.00 83.75 112 LEU A O 1
ATOM 883 N N . ILE A 1 113 ? 7.285 12.519 -9.672 1.00 82.62 113 ILE A N 1
ATOM 884 C CA . ILE A 1 113 ? 8.743 12.523 -9.838 1.00 82.62 113 ILE A CA 1
ATOM 885 C C . ILE A 1 113 ? 9.157 11.550 -10.941 1.00 82.62 113 ILE A C 1
ATOM 887 O O . ILE A 1 113 ? 9.976 11.928 -11.777 1.00 82.62 113 ILE A O 1
ATOM 891 N N . ASP A 1 114 ? 8.549 10.366 -10.985 1.00 77.06 114 ASP A N 1
ATOM 892 C CA . ASP A 1 114 ? 8.829 9.354 -12.008 1.00 77.06 114 ASP A CA 1
ATOM 893 C C . ASP A 1 114 ? 8.533 9.875 -13.425 1.00 77.06 114 ASP A C 1
ATOM 895 O O . ASP A 1 114 ? 9.377 9.769 -14.317 1.00 77.06 114 ASP A O 1
ATOM 899 N N . GLU A 1 115 ? 7.403 10.566 -13.615 1.00 77.38 115 GLU A N 1
ATOM 900 C CA . GLU A 1 115 ? 7.071 11.203 -14.898 1.00 77.38 115 GLU A CA 1
ATOM 901 C C . GLU A 1 115 ? 8.073 12.312 -15.277 1.00 77.38 115 GLU A C 1
ATOM 903 O O . GLU A 1 115 ? 8.503 12.423 -16.429 1.00 77.38 115 GLU A O 1
ATOM 908 N N . VAL A 1 116 ? 8.474 13.152 -14.317 1.00 77.19 116 VAL A N 1
ATOM 909 C CA . VAL A 1 116 ? 9.395 14.265 -14.593 1.00 77.19 116 VAL A CA 1
ATOM 910 C C . VAL A 1 116 ? 10.807 13.759 -14.908 1.00 77.19 116 VAL A C 1
ATOM 912 O O . VAL A 1 116 ? 11.459 14.313 -15.802 1.00 77.19 116 VAL A O 1
ATOM 915 N N . ASN A 1 117 ? 11.274 12.710 -14.230 1.00 69.25 117 ASN A N 1
ATOM 916 C CA . ASN A 1 117 ? 12.584 12.103 -14.484 1.00 69.25 117 ASN A CA 1
ATOM 917 C C . ASN A 1 117 ? 12.664 11.482 -15.888 1.00 69.25 117 ASN A C 1
ATOM 919 O O . ASN A 1 117 ? 13.711 11.547 -16.533 1.00 69.25 117 ASN A O 1
ATOM 923 N N . GLY A 1 118 ? 11.545 10.981 -16.426 1.00 64.25 118 GLY A N 1
ATOM 924 C CA . GLY A 1 118 ? 11.461 10.534 -17.820 1.00 64.25 118 GLY A CA 1
ATOM 925 C C . GLY A 1 118 ? 11.672 11.648 -18.862 1.00 64.25 118 GLY A C 1
ATOM 926 O O . GLY A 1 118 ? 11.981 11.358 -20.022 1.00 64.25 118 GLY A O 1
ATOM 927 N N . LEU A 1 119 ? 11.526 12.922 -18.475 1.00 64.69 119 LEU A N 1
ATOM 928 C CA . LEU A 1 119 ? 11.587 14.085 -19.373 1.00 64.69 119 LEU A CA 1
ATOM 929 C C . LEU A 1 119 ? 12.845 14.945 -19.188 1.00 64.69 119 LEU A C 1
ATOM 931 O O . LEU A 1 119 ? 13.309 15.555 -20.156 1.00 64.69 119 LEU A O 1
ATOM 935 N N . TYR A 1 120 ? 13.402 15.007 -17.976 1.00 62.50 120 TYR A N 1
ATOM 936 C CA . TYR A 1 120 ? 14.531 15.872 -17.635 1.00 62.50 120 TYR A CA 1
ATOM 937 C C . TYR A 1 120 ? 15.539 15.144 -16.740 1.00 62.50 120 TYR A C 1
ATOM 939 O O . TYR A 1 120 ? 15.156 14.454 -15.804 1.00 62.50 120 TYR A O 1
ATOM 947 N N . ILE A 1 121 ? 16.841 15.376 -16.959 1.00 59.56 121 ILE A N 1
ATOM 948 C CA . ILE A 1 121 ? 17.910 14.916 -16.053 1.00 59.56 121 ILE A CA 1
ATOM 949 C C . ILE A 1 121 ? 17.885 15.801 -14.797 1.00 59.56 121 ILE A C 1
ATOM 951 O O . ILE A 1 121 ? 18.686 16.727 -14.645 1.00 59.56 121 ILE A O 1
ATOM 955 N N . LEU A 1 122 ? 16.913 15.571 -13.919 1.00 59.00 122 LEU A N 1
ATOM 956 C CA . LEU A 1 122 ? 16.842 16.211 -12.612 1.00 59.00 122 LEU A CA 1
ATOM 957 C C . LEU A 1 122 ? 17.515 15.316 -11.564 1.00 59.00 122 LEU A C 1
ATOM 959 O O . LEU A 1 122 ? 17.415 14.096 -11.627 1.00 59.00 122 LEU A O 1
ATOM 963 N N . PRO A 1 123 ? 18.153 15.889 -10.529 1.00 62.22 123 PRO A N 1
ATOM 964 C CA . PRO A 1 123 ? 18.736 15.109 -9.433 1.00 62.22 123 PRO A CA 1
ATOM 965 C C . PRO A 1 123 ? 17.685 14.399 -8.551 1.00 62.22 123 PRO A C 1
ATOM 967 O O . PRO A 1 123 ? 18.045 13.828 -7.520 1.00 62.22 123 PRO A O 1
ATOM 970 N N . LEU A 1 124 ? 16.403 14.440 -8.932 1.00 66.62 124 LEU A N 1
ATOM 971 C CA . LEU A 1 124 ? 15.280 13.851 -8.206 1.00 66.62 124 LEU A CA 1
ATOM 972 C C . LEU A 1 124 ? 15.275 12.317 -8.274 1.00 66.62 124 LEU A C 1
ATOM 974 O O . LEU A 1 124 ? 14.780 11.697 -7.336 1.00 66.62 124 LEU A O 1
ATOM 978 N N . ASP A 1 125 ? 15.918 11.701 -9.272 1.00 64.31 125 ASP A N 1
ATOM 979 C CA . ASP A 1 125 ? 16.140 10.242 -9.323 1.00 64.31 125 ASP A CA 1
ATOM 980 C C . ASP A 1 125 ? 16.784 9.704 -8.036 1.00 64.31 125 ASP A C 1
ATOM 982 O O . ASP A 1 125 ? 16.408 8.660 -7.508 1.00 64.31 125 ASP A O 1
ATOM 986 N N . ARG A 1 126 ? 17.726 10.460 -7.455 1.00 74.12 126 ARG A N 1
ATOM 987 C CA . ARG A 1 126 ? 18.403 10.060 -6.210 1.00 74.12 126 ARG A CA 1
ATOM 988 C C . ARG A 1 126 ? 17.492 10.127 -4.987 1.00 74.12 126 ARG A C 1
ATOM 990 O O . ARG A 1 126 ? 17.849 9.575 -3.949 1.00 74.12 126 ARG A O 1
ATOM 997 N N . MET A 1 127 ? 16.361 10.827 -5.080 1.00 81.00 127 MET A N 1
ATOM 998 C CA . MET A 1 127 ? 15.390 10.963 -3.996 1.00 81.00 127 MET A CA 1
ATOM 999 C C . MET A 1 127 ? 14.338 9.855 -4.002 1.00 81.00 127 MET A C 1
ATOM 1001 O O . MET A 1 127 ? 13.731 9.626 -2.958 1.00 81.00 127 MET A O 1
ATOM 1005 N N . HIS A 1 128 ? 14.140 9.147 -5.118 1.00 80.62 128 HIS A N 1
ATOM 1006 C CA . HIS A 1 128 ? 13.090 8.131 -5.245 1.00 80.62 128 HIS A CA 1
ATOM 1007 C C . HIS A 1 128 ? 13.159 7.018 -4.183 1.00 80.62 128 HIS A C 1
ATOM 1009 O O . HIS A 1 128 ? 12.149 6.793 -3.506 1.00 80.62 128 HIS A O 1
ATOM 1015 N N . PRO A 1 129 ? 14.331 6.413 -3.886 1.00 82.25 129 PRO A N 1
ATOM 1016 C CA . PRO A 1 129 ? 14.416 5.397 -2.836 1.00 82.25 129 PRO A CA 1
ATOM 1017 C C . PRO A 1 129 ? 14.072 5.964 -1.453 1.00 82.25 129 PRO A C 1
ATOM 1019 O O . PRO A 1 129 ? 13.403 5.315 -0.650 1.00 82.25 129 PRO A O 1
ATOM 1022 N N . TRP A 1 130 ? 14.480 7.208 -1.175 1.00 87.94 130 TRP A N 1
ATOM 1023 C CA . TRP A 1 130 ? 14.194 7.880 0.094 1.00 87.94 130 TRP A CA 1
ATOM 1024 C C . TRP A 1 130 ? 12.715 8.220 0.249 1.00 87.94 130 TRP A C 1
ATOM 1026 O O . TRP A 1 130 ? 12.169 8.061 1.339 1.00 87.94 130 TRP A O 1
ATOM 1036 N N . LEU A 1 131 ? 12.056 8.651 -0.828 1.00 90.00 131 LEU A N 1
ATOM 1037 C CA . LEU A 1 131 ? 10.618 8.903 -0.834 1.00 90.00 131 LEU A CA 1
ATOM 1038 C C . LEU A 1 131 ? 9.824 7.611 -0.675 1.00 90.00 131 LEU A C 1
ATOM 1040 O O . LEU A 1 131 ? 8.850 7.601 0.073 1.00 90.00 131 LEU A O 1
ATOM 1044 N N . THR A 1 132 ? 10.265 6.513 -1.288 1.00 89.69 132 THR A N 1
ATOM 1045 C CA . THR A 1 132 ? 9.624 5.203 -1.119 1.00 89.69 132 THR A CA 1
ATOM 1046 C C . THR A 1 132 ? 9.781 4.678 0.313 1.00 89.69 132 THR A C 1
ATOM 1048 O O . THR A 1 132 ? 8.810 4.209 0.910 1.00 89.69 132 THR A O 1
ATOM 1051 N N . LEU A 1 133 ? 10.962 4.834 0.923 1.00 91.94 133 LEU A N 1
ATOM 1052 C CA . LEU A 1 133 ? 11.176 4.526 2.344 1.00 91.94 133 LEU A CA 1
ATOM 1053 C C . LEU A 1 133 ? 10.318 5.408 3.260 1.00 91.94 133 LEU A C 1
ATOM 1055 O O . LEU A 1 133 ? 9.746 4.916 4.233 1.00 91.94 133 LEU A O 1
ATOM 1059 N N . PHE A 1 134 ? 10.209 6.700 2.947 1.00 95.44 134 PHE A N 1
ATOM 1060 C CA . PHE A 1 134 ? 9.376 7.640 3.692 1.00 95.44 134 PHE A CA 1
ATOM 1061 C C . PHE A 1 134 ? 7.886 7.280 3.593 1.00 95.44 134 PHE A C 1
ATOM 1063 O O . PHE A 1 134 ? 7.212 7.182 4.618 1.00 95.44 134 PHE A O 1
ATOM 1070 N N . LEU A 1 135 ? 7.394 6.999 2.382 1.00 94.94 135 LEU A N 1
ATOM 1071 C CA . LEU A 1 135 ? 6.040 6.515 2.110 1.00 94.94 135 LEU A CA 1
ATOM 1072 C C . LEU A 1 135 ? 5.725 5.270 2.944 1.00 94.94 135 LEU A C 1
ATOM 1074 O O . LEU A 1 135 ? 4.710 5.229 3.647 1.00 94.94 135 LEU A O 1
ATOM 1078 N N . TYR A 1 136 ? 6.608 4.271 2.878 1.00 94.56 136 TYR A N 1
ATOM 1079 C CA . TYR A 1 136 ? 6.461 3.038 3.638 1.00 94.56 136 TYR A CA 1
ATOM 1080 C C . TYR A 1 136 ? 6.446 3.315 5.144 1.00 94.56 136 TYR A C 1
ATOM 1082 O O . TYR A 1 136 ? 5.553 2.836 5.836 1.00 94.56 136 TYR A O 1
ATOM 1090 N N . GLY A 1 137 ? 7.365 4.140 5.656 1.00 96.56 137 GLY A N 1
ATOM 1091 C CA . GLY A 1 137 ? 7.408 4.522 7.069 1.00 96.56 137 GLY A CA 1
ATOM 1092 C C . GLY A 1 137 ? 6.126 5.212 7.545 1.00 96.56 137 GLY A C 1
ATOM 1093 O O . GLY A 1 137 ? 5.600 4.871 8.606 1.00 96.56 137 GLY A O 1
ATOM 1094 N N . CYS A 1 138 ? 5.580 6.130 6.744 1.00 97.81 138 CYS A N 1
ATOM 1095 C CA . CYS A 1 138 ? 4.311 6.801 7.018 1.00 97.81 138 CYS A CA 1
ATOM 1096 C C . CYS A 1 138 ? 3.142 5.812 7.118 1.00 97.81 138 CYS A C 1
ATOM 1098 O O . CYS A 1 138 ? 2.430 5.804 8.126 1.00 97.81 138 CYS A O 1
ATOM 1100 N N . PHE A 1 139 ? 2.949 4.953 6.113 1.00 96.50 139 PHE A N 1
ATOM 1101 C CA . PHE A 1 139 ? 1.843 3.991 6.130 1.00 96.50 139 PHE A CA 1
ATOM 1102 C C . PHE A 1 139 ? 2.040 2.874 7.156 1.00 96.50 139 PHE A C 1
ATOM 1104 O O . PHE A 1 139 ? 1.067 2.447 7.775 1.00 96.50 139 PHE A O 1
ATOM 1111 N N . ASN A 1 140 ? 3.277 2.446 7.401 1.00 96.56 140 ASN A N 1
ATOM 1112 C CA . ASN A 1 140 ? 3.596 1.480 8.445 1.00 96.56 140 ASN A CA 1
ATOM 1113 C C . ASN A 1 140 ? 3.242 2.033 9.833 1.00 96.56 140 ASN A C 1
ATOM 1115 O O . ASN A 1 140 ? 2.531 1.370 10.585 1.00 96.56 140 ASN A O 1
ATOM 1119 N N . LEU A 1 141 ? 3.638 3.275 10.139 1.00 97.50 141 LEU A N 1
ATOM 1120 C CA . LEU A 1 141 ? 3.291 3.936 11.400 1.00 97.50 141 LEU A CA 1
ATOM 1121 C C . LEU A 1 141 ? 1.776 4.135 11.546 1.00 97.50 141 LEU A C 1
ATOM 1123 O O . LEU A 1 141 ? 1.219 3.868 12.612 1.00 97.50 141 LEU A O 1
ATOM 1127 N N . PHE A 1 142 ? 1.108 4.576 10.476 1.00 97.44 142 PHE A N 1
ATOM 1128 C CA . PHE A 1 142 ? -0.348 4.702 10.428 1.00 97.44 142 PHE A CA 1
ATOM 1129 C C . PHE A 1 142 ? -1.039 3.369 10.752 1.00 97.44 142 PHE A C 1
ATOM 1131 O O . PHE A 1 142 ? -1.860 3.313 11.669 1.00 97.44 142 PHE A O 1
ATOM 1138 N N . LEU A 1 143 ? -0.672 2.290 10.054 1.00 96.81 143 LEU A N 1
ATOM 1139 C CA . LEU A 1 143 ? -1.257 0.964 10.253 1.00 96.81 143 LEU A CA 1
ATOM 1140 C C . LEU A 1 143 ? -0.926 0.387 11.627 1.00 96.81 143 LEU A C 1
ATOM 1142 O O . LEU A 1 143 ? -1.802 -0.195 12.260 1.00 96.81 143 LEU A O 1
ATOM 1146 N N . TYR A 1 144 ? 0.296 0.578 12.122 1.00 97.44 144 TYR A N 1
ATOM 1147 C CA . TYR A 1 144 ? 0.693 0.128 13.452 1.00 97.44 144 TYR A CA 1
ATOM 1148 C C . TYR A 1 144 ? -0.207 0.726 14.541 1.00 97.44 144 TYR A C 1
ATOM 1150 O O . TYR A 1 144 ? -0.741 -0.007 15.380 1.00 97.44 144 TYR A O 1
ATOM 1158 N N . ILE A 1 145 ? -0.416 2.048 14.509 1.00 97.31 145 ILE A N 1
ATOM 1159 C CA . ILE A 1 145 ? -1.284 2.729 15.477 1.00 97.31 145 ILE A CA 1
ATOM 1160 C C . ILE A 1 145 ? -2.741 2.298 15.281 1.00 97.31 145 ILE A C 1
ATOM 1162 O O . ILE A 1 145 ? -3.422 2.028 16.270 1.00 97.31 145 ILE A O 1
ATOM 1166 N N . ALA A 1 146 ? -3.207 2.193 14.033 1.00 96.06 146 ALA A N 1
ATOM 1167 C CA . ALA A 1 146 ? -4.580 1.806 13.731 1.00 96.06 146 ALA A CA 1
ATOM 1168 C C . ALA A 1 146 ? -4.906 0.390 14.230 1.00 96.06 146 ALA A C 1
ATOM 1170 O O . ALA A 1 146 ? -5.891 0.205 14.941 1.00 96.06 146 ALA A O 1
ATOM 1171 N N . LEU A 1 147 ? -4.067 -0.601 13.916 1.00 96.94 147 LEU A N 1
ATOM 1172 C CA . LEU A 1 147 ? -4.274 -1.997 14.312 1.00 96.94 147 LEU A CA 1
ATOM 1173 C C . LEU A 1 147 ? -4.194 -2.172 15.832 1.00 96.94 147 LEU A C 1
ATOM 1175 O O . LEU A 1 147 ? -5.092 -2.767 16.420 1.00 96.94 147 LEU A O 1
ATOM 1179 N N . THR A 1 148 ? -3.192 -1.570 16.481 1.00 96.19 148 THR A N 1
ATOM 1180 C CA . THR A 1 148 ? -3.082 -1.587 17.954 1.00 96.19 148 THR A CA 1
ATOM 1181 C C . THR A 1 148 ? -4.272 -0.875 18.609 1.00 96.19 148 THR A C 1
ATOM 1183 O O . THR A 1 148 ? -4.749 -1.274 19.668 1.00 96.19 148 THR A O 1
ATOM 1186 N N . GLY A 1 149 ? -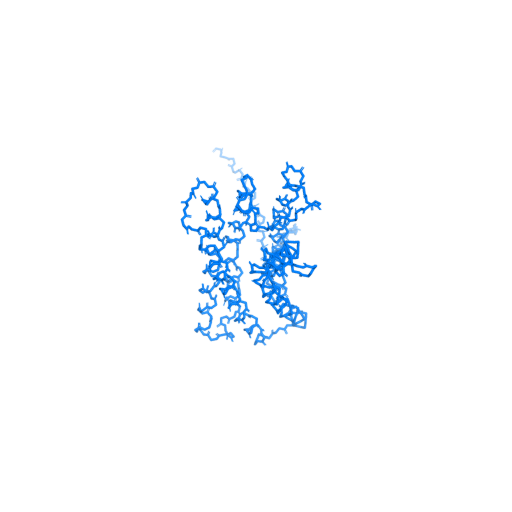4.784 0.189 17.986 1.00 94.88 149 GLY A N 1
ATOM 1187 C CA . GLY A 1 149 ? -5.995 0.875 18.427 1.00 94.88 149 GLY A CA 1
ATOM 1188 C C . GLY A 1 149 ? -7.236 -0.012 18.333 1.00 94.88 149 GLY A C 1
ATOM 1189 O O . GLY A 1 149 ? -8.004 -0.078 19.291 1.00 94.88 149 GLY A O 1
ATOM 1190 N N . LEU A 1 150 ? -7.399 -0.728 17.217 1.00 94.94 150 LEU A N 1
ATOM 1191 C CA . LEU A 1 150 ? -8.529 -1.629 16.965 1.00 94.94 150 LEU A CA 1
ATOM 1192 C C . LEU A 1 150 ? -8.586 -2.808 17.944 1.00 94.94 150 LEU A C 1
ATOM 1194 O O . LEU A 1 150 ? -9.678 -3.274 18.251 1.00 94.94 150 LEU A O 1
ATOM 1198 N N . GLU A 1 151 ? -7.453 -3.247 18.498 1.00 94.25 151 GLU A N 1
ATOM 1199 C CA . GLU A 1 151 ? -7.422 -4.273 19.554 1.00 94.25 151 GLU A CA 1
ATOM 1200 C C . GLU A 1 151 ? -8.130 -3.832 20.847 1.00 94.25 151 GLU A C 1
ATOM 1202 O O . GLU A 1 151 ? -8.603 -4.676 21.607 1.00 94.25 151 GLU A O 1
ATOM 1207 N N . ASN A 1 152 ? -8.247 -2.520 21.085 1.00 92.88 152 ASN A N 1
ATOM 1208 C CA . ASN A 1 152 ? -8.936 -1.964 22.254 1.00 92.88 152 ASN A CA 1
ATOM 1209 C C . ASN A 1 152 ? -10.434 -1.710 22.013 1.00 92.88 152 ASN A C 1
ATOM 1211 O O . ASN A 1 152 ? -11.149 -1.336 22.944 1.00 92.88 152 ASN A O 1
ATOM 1215 N N . VAL A 1 153 ? -10.917 -1.889 20.781 1.00 91.50 153 VAL A N 1
ATOM 1216 C CA . VAL A 1 153 ? -12.324 -1.686 20.419 1.00 91.50 153 VAL A CA 1
ATOM 1217 C C . VAL A 1 153 ? -13.124 -2.953 20.763 1.00 91.50 153 VAL A C 1
ATOM 1219 O O . VAL A 1 153 ? -12.655 -4.066 20.506 1.00 91.50 153 VAL A O 1
ATOM 1222 N N . PRO A 1 154 ? -14.341 -2.841 21.328 1.00 89.50 154 PRO A N 1
ATOM 1223 C CA . PRO A 1 154 ? -15.218 -3.990 21.526 1.00 89.50 154 PRO A CA 1
ATOM 1224 C C . PRO A 1 154 ? -15.743 -4.497 20.172 1.00 89.50 154 PRO A C 1
ATOM 1226 O O . PRO A 1 154 ? -16.767 -4.036 19.683 1.00 89.50 154 PRO A O 1
ATOM 1229 N N . LEU A 1 155 ? -15.009 -5.433 19.569 1.00 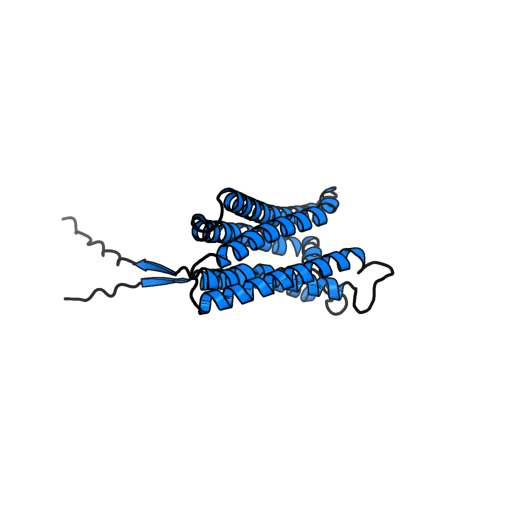88.62 155 LEU A N 1
ATOM 1230 C CA . LEU A 1 155 ? -15.315 -6.026 18.263 1.00 88.62 155 LEU A CA 1
ATOM 1231 C C . LEU A 1 155 ? -16.123 -7.329 18.376 1.00 88.62 155 LEU A C 1
ATOM 1233 O O . LEU A 1 155 ? -15.910 -8.134 19.300 1.00 88.62 155 LEU A O 1
ATOM 1237 N N . GLU A 1 156 ? -16.990 -7.570 17.393 1.00 90.25 156 GLU A N 1
ATOM 1238 C CA . GLU A 1 156 ? -17.682 -8.849 17.207 1.00 90.25 156 GLU A CA 1
ATOM 1239 C C . GLU A 1 156 ? -16.704 -9.976 16.820 1.00 90.25 156 GLU A C 1
ATOM 1241 O O . GLU A 1 156 ? -15.550 -9.746 16.456 1.00 90.25 156 GLU A O 1
ATOM 1246 N N . TYR A 1 157 ? -17.145 -11.237 16.906 1.00 89.12 157 TYR A N 1
ATOM 1247 C CA . TYR A 1 157 ? -16.280 -12.389 16.609 1.00 89.12 157 TYR A CA 1
ATOM 1248 C C . TYR A 1 157 ? -15.738 -12.370 15.169 1.00 89.12 157 TYR A C 1
ATOM 1250 O O . TYR A 1 157 ? -14.546 -12.590 14.956 1.00 89.12 157 TYR A O 1
ATOM 1258 N N . SER A 1 158 ? -16.596 -12.059 14.194 1.00 89.94 158 SER A N 1
ATOM 1259 C CA . SER A 1 158 ? -16.225 -11.931 12.779 1.00 89.94 158 SER A CA 1
ATOM 1260 C C . SER A 1 158 ? -15.207 -10.807 12.552 1.00 89.94 158 SER A C 1
ATOM 1262 O O . SER A 1 158 ? -14.213 -11.003 11.854 1.00 89.94 158 SER A O 1
ATOM 1264 N N . GLU A 1 159 ? -15.404 -9.649 13.183 1.00 91.19 159 GLU A N 1
ATOM 1265 C CA . GLU A 1 159 ? -14.491 -8.502 13.103 1.00 91.19 159 GLU A CA 1
ATOM 1266 C C . GLU A 1 159 ? -13.123 -8.812 13.734 1.00 91.19 159 GLU A C 1
ATOM 1268 O O . GLU A 1 159 ? -12.085 -8.432 13.188 1.00 91.19 159 GLU A O 1
ATOM 1273 N N . LYS A 1 160 ? -13.094 -9.556 14.850 1.00 92.69 160 LYS A N 1
ATOM 1274 C CA . LYS A 1 160 ? -11.846 -10.013 15.489 1.00 92.69 160 LYS A CA 1
ATOM 1275 C C . LYS A 1 160 ? -11.044 -10.952 14.598 1.00 92.69 160 LYS A C 1
ATOM 1277 O O . LYS A 1 160 ? -9.817 -10.847 14.551 1.00 92.69 160 LYS A O 1
ATOM 1282 N N . GLU A 1 161 ? -11.711 -11.859 13.888 1.00 94.56 161 GLU A N 1
ATOM 1283 C CA . GLU A 1 161 ? -11.040 -12.739 12.931 1.00 94.56 161 GLU A CA 1
ATOM 1284 C C . GLU A 1 161 ? -10.383 -11.921 11.809 1.00 94.56 161 GLU A C 1
ATOM 1286 O O . GLU A 1 161 ? -9.210 -12.128 11.481 1.00 94.56 161 GLU A O 1
ATOM 1291 N N . TRP A 1 162 ? -11.102 -10.932 11.272 1.00 94.75 162 TRP A N 1
ATOM 1292 C CA . TRP A 1 162 ? -10.567 -10.014 10.268 1.00 94.75 162 TRP A CA 1
ATOM 1293 C C . TRP A 1 162 ? -9.418 -9.153 10.790 1.00 94.75 162 TRP A C 1
ATOM 1295 O O . TRP A 1 162 ? -8.439 -8.964 10.064 1.00 94.75 162 TRP A O 1
ATOM 1305 N N . LEU A 1 163 ? -9.466 -8.698 12.043 1.00 95.56 163 LEU A N 1
ATOM 1306 C CA . LEU A 1 163 ? -8.348 -7.990 12.671 1.00 95.56 163 LEU A CA 1
ATOM 1307 C C . LEU A 1 163 ? -7.103 -8.885 12.757 1.00 95.56 163 LEU A C 1
ATOM 1309 O O . LEU A 1 163 ? -6.004 -8.451 12.407 1.00 95.56 163 LEU A O 1
ATOM 1313 N N . GLY A 1 164 ? -7.271 -10.157 13.135 1.00 95.88 164 GLY A N 1
ATOM 1314 C CA . GLY A 1 164 ? -6.191 -11.147 13.127 1.00 95.88 164 GLY A CA 1
ATOM 1315 C C . GLY A 1 164 ? -5.574 -11.334 11.737 1.00 95.88 164 GLY A C 1
ATOM 1316 O O . GLY A 1 164 ? -4.348 -11.353 11.593 1.00 95.88 164 GLY A O 1
ATOM 1317 N N . ARG A 1 165 ? -6.410 -11.389 10.692 1.00 95.69 165 ARG A N 1
ATOM 1318 C CA . ARG A 1 165 ? -5.947 -11.426 9.294 1.00 95.69 165 ARG A CA 1
ATOM 1319 C C . ARG A 1 165 ? -5.188 -10.151 8.918 1.00 95.69 165 ARG A C 1
ATOM 1321 O O . ARG A 1 165 ? -4.095 -10.261 8.371 1.00 95.69 165 ARG A O 1
ATOM 1328 N N . CYS A 1 166 ? -5.700 -8.967 9.259 1.00 96.38 166 CYS A N 1
ATOM 1329 C CA . CYS A 1 166 ? -5.025 -7.689 9.000 1.00 96.38 166 CYS A CA 1
ATOM 1330 C C . CYS A 1 166 ? -3.649 -7.618 9.679 1.00 96.38 166 CYS A C 1
ATOM 1332 O O . CYS A 1 166 ? -2.676 -7.216 9.047 1.00 96.38 166 CYS A O 1
ATOM 1334 N N . ASN A 1 167 ? -3.541 -8.080 10.928 1.00 96.81 167 ASN A N 1
ATOM 1335 C CA . ASN A 1 167 ? -2.272 -8.169 11.655 1.00 96.81 167 ASN A CA 1
ATOM 1336 C C . ASN A 1 167 ? -1.266 -9.107 10.964 1.00 96.81 167 ASN A C 1
ATOM 1338 O O . ASN A 1 167 ? -0.083 -8.778 10.852 1.00 96.81 167 ASN A O 1
ATOM 1342 N N . ASN A 1 168 ? -1.721 -10.257 10.460 1.00 96.25 168 ASN A N 1
ATOM 1343 C CA . ASN A 1 168 ? -0.865 -11.177 9.707 1.00 96.25 168 ASN A CA 1
ATOM 1344 C C . ASN A 1 168 ? -0.420 -10.582 8.365 1.00 96.25 168 ASN A C 1
ATOM 1346 O O . ASN A 1 168 ? 0.758 -10.677 8.024 1.00 96.25 168 ASN A O 1
ATOM 1350 N N . LEU A 1 169 ? -1.329 -9.926 7.635 1.00 95.44 169 LEU A N 1
ATOM 1351 C CA . LEU A 1 169 ? -1.008 -9.233 6.384 1.00 95.44 169 LEU A CA 1
ATOM 1352 C C . LEU A 1 169 ? -0.017 -8.088 6.611 1.00 95.44 169 LEU A C 1
ATOM 1354 O O . LEU A 1 169 ? 0.927 -7.949 5.843 1.00 95.44 169 LEU A O 1
ATOM 1358 N N . TYR A 1 170 ? -0.176 -7.318 7.689 1.00 95.81 170 TYR A N 1
ATOM 1359 C CA . TYR A 1 170 ? 0.756 -6.259 8.077 1.00 95.81 170 TYR A CA 1
ATOM 1360 C C . TYR A 1 170 ? 2.164 -6.810 8.358 1.00 95.81 170 TYR A C 1
ATOM 1362 O O . TYR A 1 170 ? 3.153 -6.292 7.841 1.00 95.81 170 TYR A O 1
ATOM 1370 N N . ARG A 1 171 ? 2.275 -7.907 9.120 1.00 95.75 171 ARG A N 1
ATOM 1371 C CA . ARG A 1 171 ? 3.567 -8.574 9.372 1.00 95.75 171 ARG A CA 1
ATOM 1372 C C . ARG A 1 171 ? 4.196 -9.098 8.085 1.00 95.75 171 ARG A C 1
ATOM 1374 O O . ARG A 1 171 ? 5.393 -8.916 7.879 1.00 95.75 171 ARG A O 1
ATOM 1381 N N . LEU A 1 172 ? 3.391 -9.723 7.228 1.00 94.50 172 LEU A N 1
ATOM 1382 C CA . LEU A 1 172 ? 3.844 -10.235 5.941 1.00 94.50 172 LEU A CA 1
ATOM 1383 C C . LEU A 1 172 ? 4.341 -9.103 5.036 1.00 94.50 172 LEU A C 1
ATOM 1385 O O . LEU A 1 172 ? 5.426 -9.222 4.478 1.00 94.50 172 LEU A O 1
ATOM 1389 N N . ALA A 1 173 ? 3.608 -7.991 4.948 1.00 92.75 173 ALA A N 1
ATOM 1390 C CA . ALA A 1 173 ? 4.021 -6.815 4.188 1.00 92.75 173 ALA A CA 1
ATOM 1391 C C . ALA A 1 173 ? 5.374 -6.274 4.673 1.00 92.75 173 ALA A C 1
ATOM 1393 O O . ALA A 1 173 ? 6.230 -5.965 3.849 1.00 92.75 173 ALA A O 1
ATOM 1394 N N . ASN A 1 174 ? 5.614 -6.248 5.988 1.00 94.06 174 ASN A N 1
ATOM 1395 C CA . ASN A 1 174 ? 6.889 -5.783 6.538 1.00 94.06 174 ASN A CA 1
ATOM 1396 C C . ASN A 1 174 ? 8.062 -6.707 6.199 1.00 94.06 174 ASN A C 1
ATOM 1398 O O . ASN A 1 174 ? 9.150 -6.230 5.877 1.00 94.06 174 ASN A O 1
ATOM 1402 N N . ILE A 1 175 ? 7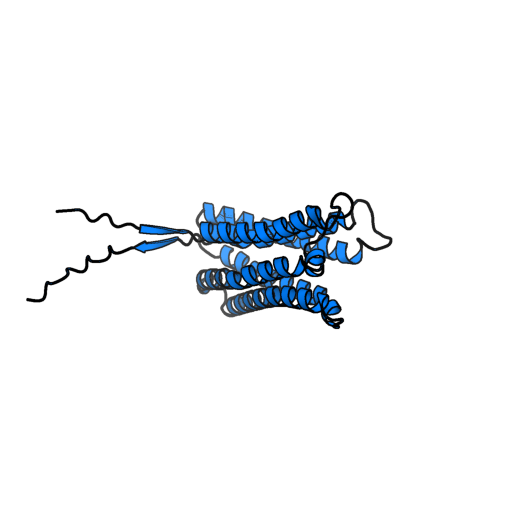.844 -8.024 6.249 1.00 93.81 175 ILE A N 1
ATOM 1403 C CA . ILE A 1 175 ? 8.849 -9.010 5.835 1.00 93.81 175 ILE A CA 1
ATOM 1404 C C . ILE A 1 175 ? 9.147 -8.842 4.344 1.00 93.81 175 ILE A C 1
ATOM 1406 O O . ILE A 1 175 ? 10.307 -8.737 3.958 1.00 93.81 175 ILE A O 1
ATOM 1410 N N . MET A 1 176 ? 8.109 -8.760 3.512 1.00 91.94 176 MET A N 1
ATOM 1411 C CA . MET A 1 176 ? 8.261 -8.634 2.063 1.00 91.94 176 MET A CA 1
ATOM 1412 C C . MET A 1 176 ? 8.912 -7.308 1.659 1.00 91.94 176 MET A C 1
ATOM 1414 O O . MET A 1 176 ? 9.722 -7.289 0.736 1.00 91.94 176 MET A O 1
ATOM 1418 N N . PHE A 1 177 ? 8.634 -6.214 2.370 1.00 90.81 177 PHE A N 1
ATOM 1419 C CA . PHE A 1 177 ? 9.326 -4.944 2.158 1.00 90.81 177 PHE A CA 1
ATOM 1420 C C . PHE A 1 177 ? 10.809 -5.033 2.537 1.00 90.81 177 PHE A C 1
ATOM 1422 O O . PHE A 1 177 ? 11.653 -4.527 1.805 1.00 90.81 177 PHE A O 1
ATOM 1429 N N . ALA A 1 178 ? 11.154 -5.726 3.628 1.00 91.12 178 ALA A N 1
ATOM 1430 C CA . ALA A 1 178 ? 12.552 -5.960 3.992 1.00 91.12 178 ALA A CA 1
ATOM 1431 C C . ALA A 1 178 ? 13.293 -6.815 2.944 1.00 91.12 178 ALA A C 1
ATOM 1433 O O . ALA A 1 178 ? 14.449 -6.530 2.625 1.00 91.12 178 ALA A O 1
ATOM 1434 N N . VAL A 1 179 ? 12.620 -7.823 2.375 1.00 91.31 179 VAL A N 1
ATOM 1435 C CA . VAL A 1 179 ? 13.151 -8.620 1.255 1.00 91.31 179 VAL A CA 1
ATOM 1436 C C . VAL A 1 179 ? 13.352 -7.735 0.027 1.00 91.31 179 VAL A C 1
ATOM 1438 O O . VAL A 1 179 ? 14.457 -7.684 -0.495 1.00 91.31 179 VAL A O 1
ATOM 1441 N N . THR A 1 180 ? 12.342 -6.956 -0.363 1.00 88.50 180 THR A N 1
ATOM 1442 C CA . THR A 1 180 ? 12.421 -6.022 -1.504 1.00 88.50 180 THR A CA 1
ATOM 1443 C C . THR A 1 180 ? 13.570 -5.024 -1.333 1.00 88.50 180 THR A C 1
ATOM 1445 O O . THR A 1 180 ? 14.375 -4.838 -2.237 1.00 88.50 180 THR A O 1
ATOM 1448 N N . GLY A 1 181 ? 13.719 -4.441 -0.140 1.00 87.38 181 GLY A N 1
ATOM 1449 C CA . GLY A 1 181 ? 14.833 -3.545 0.162 1.00 87.38 181 GLY A CA 1
ATOM 1450 C C . GLY A 1 181 ? 16.196 -4.238 0.106 1.00 87.38 181 GLY A C 1
ATOM 1451 O O . GLY A 1 181 ? 17.176 -3.602 -0.258 1.00 87.38 181 GLY A O 1
ATOM 1452 N N . THR A 1 182 ? 16.276 -5.533 0.426 1.00 88.25 182 THR A N 1
ATOM 1453 C CA . THR A 1 182 ? 17.504 -6.330 0.266 1.00 88.25 182 THR A CA 1
ATOM 1454 C C . THR A 1 182 ? 17.813 -6.573 -1.214 1.00 88.25 182 THR A C 1
ATOM 1456 O O . THR A 1 182 ? 18.962 -6.409 -1.629 1.00 88.25 182 THR A O 1
ATOM 1459 N N . GLU A 1 183 ? 16.794 -6.893 -2.017 1.00 88.38 183 GLU A N 1
ATOM 1460 C CA . GLU A 1 183 ? 16.917 -7.057 -3.470 1.00 88.38 183 GLU A CA 1
ATOM 1461 C C . GLU A 1 183 ? 17.428 -5.776 -4.141 1.00 88.38 183 GLU A C 1
ATOM 1463 O O . GLU A 1 183 ? 18.355 -5.858 -4.943 1.00 88.38 183 GLU A O 1
ATOM 1468 N N . TRP A 1 184 ? 16.959 -4.590 -3.735 1.00 84.56 184 TRP A N 1
ATOM 1469 C CA . TRP A 1 184 ? 17.449 -3.310 -4.277 1.00 84.56 184 TRP A CA 1
ATOM 1470 C C . TRP A 1 184 ? 18.976 -3.148 -4.202 1.00 84.56 184 TRP A C 1
ATOM 1472 O O . TRP A 1 184 ? 19.572 -2.504 -5.065 1.00 84.56 184 TRP A O 1
ATOM 1482 N N . PHE A 1 185 ? 19.630 -3.726 -3.188 1.00 83.56 185 PHE A N 1
ATOM 1483 C CA . PHE A 1 185 ? 21.088 -3.656 -3.044 1.00 83.56 185 PHE A CA 1
ATOM 1484 C C . PHE A 1 185 ? 21.826 -4.830 -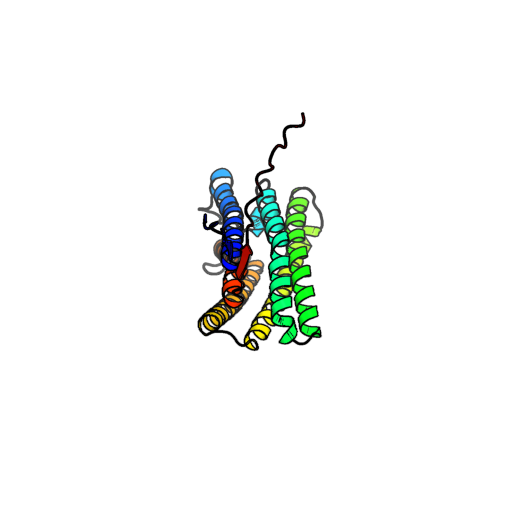3.692 1.00 83.56 185 PHE A C 1
ATOM 1486 O O . PHE A 1 185 ? 22.997 -4.680 -4.051 1.00 83.56 185 PHE A O 1
ATOM 1493 N N . LEU A 1 186 ? 21.192 -6.001 -3.806 1.00 86.50 186 LEU A N 1
ATOM 1494 C CA . LEU A 1 186 ? 21.883 -7.245 -4.156 1.00 86.50 186 LEU A CA 1
ATOM 1495 C C . LEU A 1 186 ? 21.515 -7.813 -5.534 1.00 86.50 186 LEU A C 1
ATOM 1497 O O . LEU A 1 186 ? 22.382 -8.451 -6.138 1.00 86.50 186 LEU A O 1
ATOM 1501 N N . ALA A 1 187 ? 20.310 -7.557 -6.054 1.00 81.75 187 ALA A N 1
ATOM 1502 C CA . ALA A 1 187 ? 19.782 -8.166 -7.281 1.00 81.75 187 ALA A CA 1
ATOM 1503 C C . ALA A 1 187 ? 20.660 -7.905 -8.516 1.00 81.75 187 ALA A C 1
ATOM 1505 O O . ALA A 1 187 ? 20.881 -8.815 -9.317 1.00 81.75 187 ALA A O 1
ATOM 1506 N N . TYR A 1 188 ? 21.233 -6.699 -8.611 1.00 81.88 188 TYR A N 1
ATOM 1507 C CA . TYR A 1 188 ? 22.109 -6.255 -9.710 1.00 81.88 188 TYR A CA 1
ATOM 1508 C C . TYR A 1 188 ? 23.605 -6.297 -9.357 1.00 81.88 188 TYR A C 1
ATOM 1510 O O . TYR A 1 188 ? 24.441 -5.713 -10.049 1.00 81.88 188 TYR A O 1
ATOM 1518 N N . SER A 1 189 ? 23.960 -6.941 -8.245 1.00 84.75 189 SER A N 1
ATOM 1519 C CA . SER A 1 189 ? 25.339 -7.022 -7.759 1.00 84.75 189 SER A CA 1
ATOM 1520 C C . SER A 1 189 ? 26.009 -8.346 -8.146 1.00 84.75 189 SER A C 1
ATOM 1522 O O . SER A 1 189 ? 25.373 -9.275 -8.638 1.00 84.75 189 SER A O 1
ATOM 1524 N N . ILE A 1 190 ? 27.301 -8.483 -7.827 1.00 81.94 190 ILE A N 1
ATOM 1525 C CA . ILE A 1 190 ? 28.029 -9.761 -7.944 1.00 81.94 190 ILE A CA 1
ATOM 1526 C C . ILE A 1 190 ? 27.439 -10.887 -7.076 1.00 81.94 190 ILE A C 1
ATOM 1528 O O . ILE A 1 190 ? 27.798 -12.047 -7.261 1.00 81.94 190 ILE A O 1
ATOM 1532 N N . TYR A 1 191 ? 26.568 -10.552 -6.119 1.00 83.44 191 TYR A N 1
ATOM 1533 C CA . TYR A 1 191 ? 25.892 -11.503 -5.237 1.00 83.44 191 TYR A CA 1
ATOM 1534 C C . TYR A 1 191 ? 24.571 -12.031 -5.816 1.00 83.44 191 TYR A C 1
ATOM 1536 O O . TYR A 1 191 ? 23.926 -12.866 -5.173 1.00 83.44 191 TYR A O 1
ATOM 1544 N N . SER A 1 192 ? 24.186 -11.571 -7.014 1.00 83.94 192 SER A N 1
ATOM 1545 C CA . SER A 1 192 ? 23.011 -12.049 -7.741 1.00 83.94 192 SER A CA 1
ATOM 1546 C C . SER A 1 192 ? 23.066 -13.568 -7.926 1.00 83.94 192 SER A C 1
ATOM 1548 O O . SER A 1 192 ? 24.090 -14.139 -8.314 1.00 83.94 192 SER A O 1
ATOM 1550 N N . ASN A 1 193 ? 21.974 -14.242 -7.580 1.00 88.75 193 ASN A N 1
ATOM 1551 C CA . ASN A 1 193 ? 21.852 -15.693 -7.602 1.00 88.75 193 ASN A CA 1
ATOM 1552 C C . ASN A 1 193 ? 20.388 -16.116 -7.821 1.00 88.75 193 ASN A C 1
ATOM 1554 O O . ASN A 1 193 ? 19.503 -15.300 -8.064 1.00 88.75 193 ASN A O 1
ATOM 1558 N N . PHE A 1 194 ? 20.102 -17.416 -7.741 1.00 85.06 194 PHE A N 1
ATOM 1559 C CA . PHE A 1 194 ? 18.751 -17.931 -7.984 1.00 85.06 194 PHE A CA 1
ATOM 1560 C C . PHE A 1 194 ? 17.677 -17.352 -7.040 1.00 85.06 194 PHE A C 1
ATOM 1562 O O . PHE A 1 194 ? 16.530 -17.202 -7.450 1.00 85.06 194 PHE A O 1
ATOM 1569 N N . PHE A 1 195 ? 18.038 -17.011 -5.801 1.00 84.94 195 PHE A N 1
ATOM 1570 C CA . PHE A 1 195 ? 17.120 -16.455 -4.802 1.00 84.94 195 PHE A CA 1
ATOM 1571 C C . PHE A 1 195 ? 17.151 -14.929 -4.711 1.00 84.94 195 PHE A C 1
ATOM 1573 O O . PHE A 1 195 ? 16.259 -14.373 -4.087 1.00 84.94 195 PHE A O 1
ATOM 1580 N N . ILE A 1 196 ? 18.159 -14.283 -5.301 1.00 86.25 196 ILE A N 1
ATOM 1581 C CA . ILE A 1 196 ? 18.366 -12.833 -5.265 1.00 86.25 196 ILE A CA 1
ATOM 1582 C C . ILE A 1 196 ? 18.624 -12.376 -6.694 1.00 86.25 196 ILE A C 1
ATOM 1584 O O . ILE A 1 196 ? 19.731 -12.555 -7.206 1.00 86.25 196 ILE A O 1
ATOM 1588 N N . ASN A 1 197 ? 17.596 -11.870 -7.364 1.00 88.81 197 ASN A N 1
ATOM 1589 C CA . ASN A 1 197 ? 17.663 -11.436 -8.757 1.00 88.81 197 ASN A CA 1
ATOM 1590 C C . ASN A 1 197 ? 16.465 -10.552 -9.119 1.00 88.81 197 ASN A C 1
ATOM 1592 O O . ASN A 1 197 ? 15.470 -10.481 -8.405 1.00 88.81 197 ASN A O 1
ATOM 1596 N N . GLU A 1 198 ? 16.549 -9.951 -10.300 1.00 86.69 198 GLU A N 1
ATOM 1597 C CA . GLU A 1 198 ? 15.576 -9.013 -10.873 1.00 86.69 198 GLU A CA 1
ATOM 1598 C C . GLU A 1 198 ? 14.137 -9.573 -10.920 1.00 86.69 198 GLU A C 1
ATOM 1600 O O . GLU A 1 198 ? 13.165 -8.842 -10.745 1.00 86.69 198 GLU A O 1
ATOM 1605 N N . VAL A 1 199 ? 13.972 -10.888 -11.123 1.00 89.25 199 VAL A N 1
ATOM 1606 C CA . VAL A 1 199 ? 12.643 -11.525 -11.144 1.00 89.25 199 VAL A CA 1
ATOM 1607 C C . VAL A 1 199 ? 12.077 -11.635 -9.733 1.00 89.25 199 VAL A C 1
ATOM 1609 O O . VAL A 1 199 ? 10.890 -11.379 -9.528 1.00 89.25 199 VAL A O 1
ATOM 1612 N N . VAL A 1 200 ? 12.909 -12.011 -8.758 1.00 89.75 200 VAL A N 1
ATOM 1613 C CA . VAL A 1 200 ? 12.504 -12.060 -7.347 1.00 89.75 200 VAL A CA 1
ATOM 1614 C C . VAL A 1 200 ? 12.139 -10.660 -6.862 1.00 89.75 200 VAL A C 1
ATOM 1616 O O . VAL A 1 200 ? 11.078 -10.500 -6.262 1.00 89.75 200 VAL A O 1
ATOM 1619 N N . GLU A 1 201 ? 12.937 -9.648 -7.208 1.00 89.25 201 GLU A N 1
ATOM 1620 C CA . GLU A 1 201 ? 12.637 -8.239 -6.941 1.00 89.25 201 GLU A CA 1
ATOM 1621 C C . GLU A 1 201 ? 11.254 -7.840 -7.482 1.00 89.25 201 GLU A C 1
ATOM 1623 O O . GLU A 1 201 ? 10.408 -7.368 -6.718 1.00 89.25 201 GLU A O 1
ATOM 1628 N N . ALA A 1 202 ? 10.983 -8.100 -8.768 1.00 90.75 202 ALA A N 1
ATOM 1629 C CA . ALA A 1 202 ? 9.697 -7.794 -9.395 1.00 90.75 202 ALA A CA 1
ATOM 1630 C C . ALA A 1 202 ? 8.522 -8.495 -8.706 1.00 90.75 202 ALA A C 1
ATOM 1632 O O . ALA A 1 202 ? 7.516 -7.857 -8.397 1.00 90.75 202 ALA A O 1
ATOM 1633 N N . LEU A 1 203 ? 8.645 -9.791 -8.407 1.00 91.25 203 LEU A N 1
ATOM 1634 C CA . LEU A 1 203 ? 7.587 -10.546 -7.733 1.00 91.25 203 LEU A CA 1
ATOM 1635 C C . LEU A 1 203 ? 7.339 -10.048 -6.304 1.00 91.25 203 LEU A C 1
ATOM 1637 O O . LEU A 1 203 ? 6.181 -9.944 -5.886 1.00 91.25 203 LEU A O 1
ATOM 1641 N N . CYS A 1 204 ? 8.398 -9.732 -5.556 1.00 91.06 204 CYS A N 1
ATOM 1642 C CA . CYS A 1 204 ? 8.283 -9.168 -4.216 1.00 91.06 204 CYS A CA 1
ATOM 1643 C C . CYS A 1 204 ? 7.586 -7.806 -4.249 1.00 91.06 204 CYS A C 1
ATOM 1645 O O . CYS A 1 204 ? 6.641 -7.593 -3.485 1.00 91.06 204 CYS A O 1
ATOM 1647 N N . GLU A 1 205 ? 7.982 -6.928 -5.169 1.00 89.62 205 GLU A N 1
ATOM 1648 C CA . GLU A 1 205 ? 7.356 -5.620 -5.338 1.00 89.62 205 GLU A CA 1
ATOM 1649 C C . GLU A 1 205 ? 5.874 -5.757 -5.713 1.00 89.62 205 GLU A C 1
ATOM 1651 O O . GLU A 1 205 ? 5.008 -5.162 -5.064 1.00 89.62 205 GLU A O 1
ATOM 1656 N N . TRP A 1 206 ? 5.554 -6.608 -6.694 1.00 92.50 206 TRP A N 1
ATOM 1657 C CA . TRP A 1 206 ? 4.173 -6.851 -7.114 1.00 92.50 206 TRP A CA 1
ATOM 1658 C C . TRP A 1 206 ? 3.303 -7.349 -5.964 1.00 92.50 206 TRP A C 1
ATOM 1660 O O . TRP A 1 206 ? 2.156 -6.918 -5.807 1.00 92.50 206 TRP A O 1
ATOM 1670 N N . PHE A 1 207 ? 3.850 -8.238 -5.137 1.00 93.19 207 PHE A N 1
ATOM 1671 C CA . PHE A 1 207 ? 3.155 -8.783 -3.983 1.00 93.19 207 PHE A CA 1
ATOM 1672 C C . PHE A 1 207 ? 2.911 -7.722 -2.902 1.00 93.19 207 PHE A C 1
ATOM 1674 O O . PHE A 1 207 ? 1.780 -7.588 -2.430 1.00 93.19 207 PHE A O 1
ATOM 1681 N N . VAL A 1 208 ? 3.931 -6.934 -2.542 1.00 92.06 208 VAL A N 1
ATOM 1682 C CA . VAL A 1 208 ? 3.809 -5.842 -1.556 1.00 92.06 208 VAL A CA 1
ATOM 1683 C C . VAL A 1 208 ? 2.767 -4.822 -2.005 1.00 92.06 208 VAL A C 1
ATOM 1685 O O . VAL A 1 208 ? 1.891 -4.447 -1.223 1.00 92.06 208 VAL A O 1
ATOM 1688 N N . VAL A 1 209 ? 2.819 -4.413 -3.272 1.00 91.69 209 VAL A N 1
ATOM 1689 C CA . VAL A 1 209 ? 1.868 -3.454 -3.837 1.00 91.69 209 VAL A CA 1
ATOM 1690 C C . VAL A 1 209 ? 0.452 -4.028 -3.853 1.00 91.69 209 VAL A C 1
ATOM 1692 O O . VAL A 1 209 ? -0.480 -3.358 -3.413 1.00 91.69 209 VAL A O 1
ATOM 1695 N N . THR A 1 210 ? 0.273 -5.284 -4.269 1.00 93.81 210 THR A N 1
ATOM 1696 C CA . THR A 1 210 ? -1.049 -5.938 -4.262 1.00 93.81 210 THR A CA 1
ATOM 1697 C C . THR A 1 210 ? -1.629 -6.005 -2.853 1.00 93.81 210 THR A C 1
ATOM 1699 O O . THR A 1 210 ? -2.803 -5.687 -2.647 1.00 93.81 210 THR A O 1
ATOM 1702 N N . LEU A 1 211 ? -0.807 -6.359 -1.861 1.00 93.75 211 LEU A N 1
ATOM 1703 C CA . LEU A 1 211 ? -1.222 -6.334 -0.463 1.00 93.75 211 LEU A CA 1
ATOM 1704 C C . LEU A 1 211 ? -1.655 -4.932 -0.031 1.00 93.75 211 LEU A C 1
ATOM 1706 O O . LEU A 1 211 ? -2.717 -4.798 0.569 1.00 93.75 211 LEU A O 1
ATOM 1710 N N . ALA A 1 212 ? -0.883 -3.895 -0.361 1.00 93.25 212 ALA A N 1
ATOM 1711 C CA . ALA A 1 212 ? -1.213 -2.512 -0.017 1.00 93.25 212 ALA A CA 1
ATOM 1712 C C . ALA A 1 212 ? -2.512 -2.020 -0.688 1.00 93.25 212 ALA A C 1
ATOM 1714 O O . ALA A 1 212 ? -3.287 -1.283 -0.073 1.00 93.25 212 ALA A O 1
ATOM 1715 N N . VAL A 1 213 ? -2.783 -2.459 -1.920 1.00 94.88 213 VAL A N 1
ATOM 1716 C CA . VAL A 1 213 ? -4.003 -2.119 -2.671 1.00 94.88 213 VAL A CA 1
ATOM 1717 C C . VAL A 1 213 ? -5.256 -2.760 -2.061 1.00 94.88 213 VAL A C 1
ATOM 1719 O O . VAL A 1 213 ? -6.309 -2.129 -1.992 1.00 94.88 213 VAL A O 1
ATOM 1722 N N . PHE A 1 214 ? -5.161 -3.995 -1.567 1.00 95.44 214 PHE A N 1
ATOM 1723 C CA . PHE A 1 214 ? -6.303 -4.685 -0.952 1.00 95.44 214 PHE A CA 1
ATOM 1724 C C . PHE A 1 214 ? -6.365 -4.559 0.576 1.00 95.44 214 PHE A C 1
ATOM 1726 O O . PHE A 1 214 ? -7.350 -4.982 1.188 1.00 95.44 214 PHE A O 1
ATOM 1733 N N . PHE A 1 215 ? -5.369 -3.941 1.217 1.00 95.38 215 PHE A N 1
ATOM 1734 C CA . PHE A 1 215 ? -5.370 -3.758 2.668 1.00 95.38 215 PHE A CA 1
ATOM 1735 C C . PHE A 1 215 ? -6.585 -2.959 3.171 1.00 95.38 215 PHE A C 1
ATOM 1737 O O . PHE A 1 215 ? -7.212 -3.407 4.132 1.00 95.38 215 PHE A O 1
ATOM 1744 N N . PRO A 1 216 ? -7.002 -1.840 2.537 1.00 95.00 216 PRO A N 1
ATOM 1745 C CA . PRO A 1 216 ? -8.200 -1.115 2.965 1.00 95.00 216 PRO A CA 1
ATOM 1746 C C . PRO A 1 216 ? -9.473 -1.962 2.897 1.00 95.00 216 PRO A C 1
ATOM 1748 O O . PRO A 1 216 ? -10.329 -1.849 3.769 1.00 95.00 216 PRO A O 1
ATOM 1751 N N . PHE A 1 217 ? -9.578 -2.871 1.922 1.00 94.62 217 PHE A N 1
ATOM 1752 C CA . PHE A 1 217 ? -10.679 -3.832 1.863 1.00 94.62 217 PHE A CA 1
ATOM 1753 C C . PHE A 1 217 ? -10.658 -4.778 3.070 1.00 94.62 217 PHE A C 1
ATOM 1755 O O . PHE A 1 217 ? -11.678 -4.925 3.746 1.00 94.62 217 PHE A O 1
ATOM 1762 N N . ALA A 1 218 ? -9.510 -5.374 3.399 1.00 93.94 218 ALA A N 1
ATOM 1763 C CA . ALA A 1 218 ? -9.397 -6.225 4.586 1.00 93.94 218 ALA A CA 1
ATOM 1764 C C . ALA A 1 218 ? -9.759 -5.451 5.867 1.00 93.94 218 ALA A C 1
ATOM 1766 O O . ALA A 1 218 ? -10.528 -5.938 6.694 1.00 93.94 218 ALA A O 1
ATOM 1767 N N . LEU A 1 219 ? -9.283 -4.211 5.977 1.00 93.69 219 LEU A N 1
ATOM 1768 C CA . LEU A 1 219 ? -9.519 -3.344 7.126 1.00 93.69 219 LEU A CA 1
ATOM 1769 C C . LEU A 1 219 ? -10.986 -2.910 7.250 1.00 93.69 219 LEU A C 1
ATOM 1771 O O . LEU A 1 219 ? -11.519 -2.860 8.355 1.00 93.69 219 LEU A O 1
ATOM 1775 N N . SER A 1 220 ? -11.670 -2.690 6.126 1.00 92.38 220 SER A N 1
ATOM 1776 C CA . SER A 1 220 ? -13.095 -2.342 6.110 1.00 92.38 220 SER A CA 1
ATOM 1777 C C . SER A 1 220 ? -14.001 -3.437 6.683 1.00 92.38 220 SER A C 1
ATOM 1779 O O . SER A 1 220 ? -15.064 -3.146 7.224 1.00 92.38 220 SER A O 1
ATOM 1781 N N . ASN A 1 221 ? -13.573 -4.703 6.613 1.00 90.38 221 ASN A N 1
ATOM 1782 C CA . ASN A 1 221 ? -14.293 -5.819 7.232 1.00 90.38 221 ASN A CA 1
ATOM 1783 C C . ASN A 1 221 ? -14.172 -5.812 8.770 1.00 90.38 221 ASN A C 1
ATOM 1785 O O . ASN A 1 221 ? -14.956 -6.474 9.443 1.00 90.38 221 ASN A O 1
ATOM 1789 N N . VAL A 1 222 ? -13.209 -5.066 9.327 1.00 88.56 222 VAL A N 1
ATOM 1790 C CA . VAL A 1 222 ? -13.067 -4.813 10.774 1.00 88.56 222 VAL A CA 1
ATOM 1791 C C . VAL A 1 222 ? -13.851 -3.564 11.191 1.00 88.56 222 VAL A C 1
ATOM 1793 O O . VAL A 1 222 ? -14.275 -3.428 12.340 1.00 88.56 222 VAL A O 1
ATOM 1796 N N . THR A 1 223 ? -14.019 -2.597 10.282 1.00 79.44 223 THR A N 1
ATOM 1797 C CA . THR A 1 223 ? -14.763 -1.367 10.579 1.00 79.44 223 THR A CA 1
ATOM 1798 C C . THR A 1 223 ? -16.273 -1.530 10.417 1.00 79.44 223 THR A C 1
ATOM 1800 O O . THR A 1 223 ? -16.998 -0.900 11.185 1.00 79.44 223 THR A O 1
ATOM 1803 N N . ASN A 1 224 ? -16.693 -2.392 9.480 1.00 68.50 224 ASN A N 1
ATOM 1804 C CA . ASN A 1 224 ? -18.055 -2.793 9.107 1.00 68.50 224 ASN A CA 1
ATOM 1805 C C . ASN A 1 224 ? -19.109 -1.680 9.222 1.00 68.50 224 ASN A C 1
ATOM 1807 O O . ASN A 1 224 ? -20.170 -1.835 9.828 1.00 68.50 224 ASN A O 1
ATOM 1811 N N . THR A 1 225 ? -18.809 -0.532 8.618 1.00 63.91 225 THR A N 1
ATOM 1812 C CA . THR A 1 225 ? -19.718 0.612 8.587 1.00 63.91 225 THR A CA 1
ATOM 1813 C C . THR A 1 225 ? -20.689 0.468 7.412 1.00 63.91 225 THR A C 1
ATOM 1815 O O . THR A 1 225 ? -20.273 0.407 6.251 1.00 63.91 225 THR A O 1
ATOM 1818 N N . GLN A 1 226 ? -21.996 0.423 7.688 1.00 6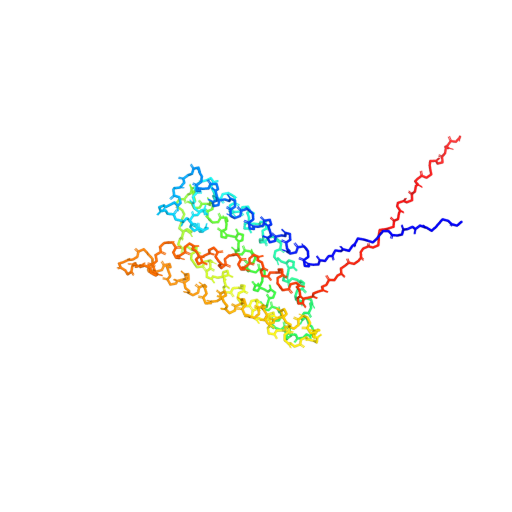1.06 226 GLN A N 1
ATOM 1819 C CA . GLN A 1 226 ? -23.043 0.435 6.658 1.00 61.06 226 GLN A CA 1
ATOM 1820 C C . GLN A 1 226 ? -23.774 1.777 6.663 1.00 61.06 226 GLN A C 1
ATOM 1822 O O . GLN A 1 226 ? -24.308 2.197 7.690 1.00 61.06 226 GLN A O 1
ATOM 1827 N N . ILE A 1 227 ? -23.830 2.441 5.506 1.00 57.88 227 ILE A N 1
ATOM 1828 C CA . ILE A 1 227 ? -24.625 3.660 5.328 1.00 57.88 227 ILE A CA 1
ATOM 1829 C C . ILE A 1 227 ? -25.901 3.274 4.582 1.00 57.88 227 ILE A C 1
ATOM 1831 O O . ILE A 1 227 ? -25.851 2.722 3.481 1.00 57.88 227 ILE A O 1
ATOM 1835 N N . THR A 1 228 ? -27.051 3.565 5.189 1.00 52.59 228 THR A N 1
ATOM 1836 C CA . THR A 1 228 ? -28.362 3.346 4.568 1.00 52.59 228 THR A CA 1
ATOM 1837 C C . THR A 1 228 ? -28.918 4.695 4.137 1.00 52.59 228 THR A C 1
ATOM 1839 O O . THR A 1 228 ? -29.185 5.546 4.985 1.00 52.59 228 THR A O 1
ATOM 1842 N N . VAL A 1 229 ? -29.069 4.911 2.828 1.00 59.97 229 VAL A N 1
ATOM 1843 C CA . VAL A 1 229 ? -29.650 6.149 2.290 1.00 59.97 229 VAL A CA 1
ATOM 1844 C C . VAL A 1 229 ? -31.106 5.883 1.920 1.00 59.97 229 VAL A C 1
ATOM 1846 O O . VAL A 1 229 ? -31.398 5.039 1.074 1.00 59.97 229 VAL A O 1
ATOM 1849 N N . GLU A 1 230 ? -32.030 6.593 2.570 1.00 60.06 230 GLU A N 1
ATOM 1850 C CA . GLU A 1 230 ? -33.455 6.563 2.228 1.00 60.06 230 GLU A CA 1
ATOM 1851 C C . GLU A 1 230 ? -33.707 7.481 1.024 1.00 60.06 230 GLU A C 1
ATOM 1853 O O . GLU A 1 230 ? -33.652 8.710 1.139 1.00 60.06 230 GLU A O 1
ATOM 1858 N N . CYS A 1 231 ? -34.004 6.901 -0.140 1.00 57.78 231 CYS A N 1
ATOM 1859 C CA . CYS A 1 231 ? -34.414 7.675 -1.305 1.00 57.78 231 CYS A CA 1
ATOM 1860 C C . CYS A 1 231 ? -35.903 8.021 -1.178 1.00 57.78 231 CYS A C 1
ATOM 1862 O O . CYS A 1 231 ? -36.776 7.158 -1.286 1.00 57.78 231 CYS A O 1
ATOM 1864 N N . LYS A 1 232 ? -36.222 9.302 -0.949 1.00 57.28 232 LYS A N 1
ATOM 1865 C CA . LYS A 1 232 ? -37.612 9.763 -1.058 1.00 57.28 232 LYS A CA 1
ATOM 1866 C C . LYS A 1 232 ? -38.023 9.771 -2.534 1.00 57.28 232 LYS A C 1
ATOM 1868 O O . LYS A 1 232 ? -37.286 10.339 -3.339 1.00 57.28 232 LYS A O 1
ATOM 1873 N N . PRO A 1 233 ? -39.195 9.217 -2.896 1.00 57.12 233 PRO A N 1
ATOM 1874 C CA . PRO A 1 233 ? -39.696 9.321 -4.257 1.00 57.12 233 PRO A CA 1
ATOM 1875 C C . PRO A 1 233 ? -39.899 10.797 -4.609 1.00 57.12 233 PRO A C 1
ATOM 1877 O O . PRO A 1 233 ? -40.537 11.551 -3.866 1.00 57.12 233 PRO A O 1
ATOM 1880 N N . THR A 1 234 ? -39.318 11.209 -5.733 1.00 51.84 234 THR A N 1
ATOM 1881 C CA . THR A 1 234 ? -39.468 12.545 -6.305 1.00 51.84 234 THR A CA 1
ATOM 1882 C C . THR A 1 234 ? -40.958 12.840 -6.461 1.00 51.84 234 THR A C 1
ATOM 1884 O O . THR A 1 234 ? -41.662 12.108 -7.158 1.00 51.84 234 THR A O 1
ATOM 1887 N N . LYS A 1 235 ? -41.466 13.884 -5.791 1.00 50.72 235 LYS A N 1
ATOM 1888 C CA . LYS A 1 235 ? -42.844 14.345 -6.002 1.00 50.72 235 LYS A CA 1
ATOM 1889 C C . LYS A 1 235 ? -43.025 14.619 -7.495 1.00 50.72 235 LYS A C 1
ATOM 1891 O O . LYS A 1 235 ? -42.265 15.404 -8.059 1.00 50.72 235 LYS A O 1
ATOM 1896 N N . GLN A 1 236 ? -44.015 13.978 -8.116 1.00 46.75 236 GLN A N 1
ATOM 1897 C CA . GLN A 1 236 ? -44.493 14.386 -9.433 1.00 46.75 236 GLN A CA 1
ATOM 1898 C C . GLN A 1 236 ? -44.843 15.872 -9.344 1.00 46.75 236 GLN A C 1
ATOM 1900 O O . GLN A 1 236 ? -45.641 16.276 -8.500 1.00 46.75 236 GLN A O 1
ATOM 1905 N N . ILE A 1 237 ? -44.178 16.686 -10.159 1.00 48.50 237 ILE A N 1
ATOM 1906 C CA . ILE A 1 237 ? -44.525 18.091 -10.330 1.00 48.50 237 ILE A CA 1
ATOM 1907 C C . ILE A 1 237 ? -45.889 18.079 -11.022 1.00 48.50 237 ILE A C 1
ATOM 1909 O O . ILE A 1 237 ? -45.978 17.780 -12.212 1.00 48.50 237 ILE A O 1
ATOM 1913 N N . GLU A 1 238 ? -46.957 18.316 -10.259 1.00 42.66 238 GLU A N 1
ATOM 1914 C CA . GLU A 1 238 ? -48.259 18.654 -10.822 1.00 42.66 238 GLU A CA 1
ATOM 1915 C C . GLU A 1 238 ? -48.068 19.936 -11.634 1.00 42.66 238 GLU A C 1
ATOM 1917 O O . GLU A 1 238 ? -47.802 21.008 -11.091 1.00 42.66 238 GLU A O 1
ATOM 1922 N N . TYR A 1 239 ? -48.146 19.816 -12.959 1.00 44.69 239 TYR A N 1
ATOM 1923 C CA . TYR A 1 239 ? -48.349 20.966 -13.823 1.00 44.69 239 TYR A CA 1
ATOM 1924 C C . TYR A 1 239 ? -49.751 21.505 -13.526 1.00 44.69 239 TYR A C 1
ATOM 1926 O O . TYR A 1 239 ? -50.732 21.056 -14.120 1.00 44.69 239 TYR A O 1
ATOM 1934 N N . GLU A 1 240 ? -49.858 22.453 -12.595 1.00 43.78 240 GLU A N 1
ATOM 1935 C CA . GLU A 1 240 ? -51.029 23.321 -12.527 1.00 43.78 240 GLU A CA 1
ATOM 1936 C C . GLU A 1 240 ? -51.106 24.090 -13.849 1.00 43.78 240 GLU A C 1
ATOM 1938 O O . GLU A 1 240 ? -50.291 24.960 -14.161 1.00 43.78 240 GLU A O 1
ATOM 1943 N N . SER A 1 241 ? -52.079 23.707 -14.671 1.00 44.31 241 SER A N 1
ATOM 1944 C CA . SER A 1 241 ? -52.463 24.433 -15.870 1.00 44.31 241 SER A CA 1
ATOM 1945 C C . SER A 1 241 ? -52.901 25.842 -15.471 1.00 44.31 241 SER A C 1
ATOM 1947 O O . SER A 1 241 ? -53.984 26.016 -14.907 1.00 44.31 241 SER A O 1
ATOM 1949 N N . ILE A 1 242 ? -52.070 26.838 -15.767 1.00 42.50 242 ILE A N 1
ATOM 1950 C CA . ILE A 1 242 ? -52.439 28.250 -15.676 1.00 42.50 242 ILE A CA 1
ATOM 1951 C C . ILE A 1 242 ? -53.549 28.491 -16.712 1.00 42.50 242 ILE A C 1
ATOM 1953 O O . ILE A 1 242 ? -53.316 28.339 -17.913 1.00 42.50 242 ILE A O 1
ATOM 1957 N N . LYS A 1 243 ? -54.761 28.788 -16.232 1.00 43.75 243 LYS A N 1
ATOM 1958 C CA . LYS A 1 243 ? -55.864 29.351 -17.023 1.00 43.75 243 LYS A CA 1
ATOM 1959 C C . LYS A 1 243 ? -55.789 30.868 -17.018 1.00 43.75 243 LYS A C 1
ATOM 1961 O O . LYS A 1 243 ? -55.437 31.418 -15.952 1.00 43.75 243 LYS A O 1
#

Sequence (243 aa):
MSSSHKEFIHFSETSFWLLIGSLMSAFMFGNVFMACTFSISCLKFLPTFSYLGCYRDHDRWLNFSLAFYGGVLPLIVVSLSVKLAEYVKKCSLIIMILAGFMGCTTLILIGLIDEVNGLYILPLDRMHPWLTLFLYGCFNLFLYIALTGLENVPLEYSEKEWLGRCNNLYRLANIMFAVTGTEWFLAYSIYSNFFINEVVEALCEWFVVTLAVFFPFALSNVTNTQITVECKPTKQIEYESIK

Radius of gyration: 22.35 Å; Cα contacts (8 Å, |Δi|>4): 262; chains: 1; bounding box: 84×47×50 Å